Protein AF-A0A6L7TF53-F1 (afdb_monomer)

Secondary structure (DSSP, 8-state):
----SHHHHHHHHHHGGGG------------------------------THHHHHHHHTTTTTSSS------------PPPTT----PPPSS-HHHHHH-GGGHHHHHHHHHHHHHHHHHH--SHHHHHHHHHHHH-TTBTTBBTTB--EEE-TTSBEEEESS-GGGTTPBBPHHHHHHHHHHTT--HHHHHHTT-S-HHHHHHHHHHHHHHHTT--EEEEE--S-BTTTB---TT-EEEEEEEEETTTTEEEEEEES----GGGBPP--------SS-GGG--SHHHHHHHHHHHHHHHHHHHHS-SSTTHHHHHHHHTTSTT--

Radius of gyration: 21.7 Å; Cα contacts (8 Å, |Δi|>4): 433; chains: 1; bounding box: 54×49×61 Å

pLDDT: mean 80.23, std 23.75, range [29.03, 98.69]

Foldseek 3Di:
DDDDPPPVLVVLVVVVVVAQDDDDPDDDDDDDDDDDDDDDDDDDDDDDDCPVVVVVLVLPPVLPPPPPPPDPPDVPPLDAPPPHDDDDFFPQFLVNCVVPVVCQQVLQVSVQVSVQVCLVPDDHSSSVNSVLVQQQREVHRQHYDLWHKWKAFLQQQTCHDNPDCLSHLFHFDLLLSVQQLVQLVQDPCLSVQCPDPDSVSNSVSVVSSQSSLQVFDKGWGAQQPQDPPPGHRDPQSTFIKTWDQRPVLRTIMIMTTSGNDDPSRTDDDDQCQDQQPAFLLNPPDDVSVVSNVVSLVVSLVVLVVSHPDPSSNSSSVNQNPDRRHD

Sequence (326 aa):
MTRNRQSDLSRYLHSGQTLLNEPSLSRFRLGTEPCNVSKRSSANSLIFTPKKLVAICFLFLGALCVSHSAVAQTENECPVPPGTEPVEDPEVTAQEVVADESKLGDFTRLTRDRFKNYSLTVTSVTQIAYFGCVLREDEGPWRTESVYPILMTPFGRVVFHTKDMTLSGRLLNPAILGTIYTALGVSRQDIADLRSSDPDTVAKARRSILITLAREQDAAFDATTPIPGVRPGIPGAKGHVAVYVGRAFQIPLIVLGGFDLNASHVAEEVVDYGNPSVTASDVVDRDTLKQFVIEAGNYFIEAQRDTRDGILGSVAKVAMRDVNGP

Solvent-accessible surface area (backbone atoms only — not comparable to full-atom values): 19185 Å² total; per-residue (Å²): 140,87,80,77,74,69,71,60,55,61,57,53,62,63,63,54,64,79,75,69,80,78,83,81,93,75,81,95,73,93,80,92,83,85,90,83,89,81,91,83,82,89,80,92,76,83,82,78,71,70,76,68,58,56,59,60,60,59,44,64,62,71,73,69,80,82,77,80,78,90,62,79,86,62,89,73,73,64,70,76,53,91,96,53,80,77,84,77,73,56,97,51,31,18,57,54,24,73,76,35,65,86,44,37,58,56,35,26,46,52,49,37,51,47,54,50,53,46,60,74,67,65,85,49,51,65,54,54,50,38,54,58,38,53,42,41,34,78,78,28,54,45,14,25,97,50,26,33,54,32,37,22,42,80,84,36,32,25,68,42,37,44,90,48,64,87,54,27,29,40,39,44,23,67,70,50,47,50,37,48,37,48,46,57,68,41,54,72,62,40,60,53,28,62,71,46,90,48,67,68,52,24,52,51,19,53,51,52,45,50,60,50,43,59,68,45,47,64,35,65,34,67,30,42,65,58,43,91,99,77,45,76,41,39,83,67,45,32,36,24,38,23,32,40,65,37,77,87,75,73,42,43,34,35,29,36,18,50,40,61,80,49,82,89,50,36,48,90,76,90,76,87,70,80,82,59,94,39,28,57,72,62,50,81,50,74,65,43,42,54,50,23,55,51,47,31,50,48,52,44,52,49,41,47,68,79,37,94,54,86,59,34,63,23,50,39,51,46,34,58,66,37,58,80,19,52

Mean predicted aligned error: 10.7 Å

Nearest PDB structures (foldseek):
  4kqo-assembly2_B  TM=3.333E-01  e=1.557E+00  Pseudomonas aeruginosa PAO1
  6kgh-assembly1_A  TM=2.163E-01  e=2.157E+00  Mycobacterium tuberculosis H37Rv
  8bh1-assembly1_B  TM=2.286E-01  e=2.680E+00  Pseudomonas aeruginosa PAO1

Structure (mmCIF, N/CA/C/O backbone):
data_AF-A0A6L7TF53-F1
#
_entry.id   AF-A0A6L7TF53-F1
#
loop_
_atom_site.group_PDB
_atom_site.id
_atom_site.type_symbol
_atom_site.label_atom_id
_atom_site.label_alt_id
_atom_site.label_comp_id
_atom_site.label_asym_id
_atom_site.label_entity_id
_atom_site.label_seq_id
_atom_site.pdbx_PDB_ins_code
_atom_site.Cartn_x
_atom_site.Cartn_y
_atom_site.Cartn_z
_atom_site.occupancy
_atom_site.B_iso_or_equiv
_atom_site.auth_seq_id
_atom_site.auth_comp_id
_atom_site.auth_asym_id
_atom_site.auth_atom_id
_atom_site.pdbx_PDB_model_num
ATOM 1 N N . MET A 1 1 ? -21.652 28.340 9.123 1.00 38.59 1 MET A N 1
ATOM 2 C CA . MET A 1 1 ? -20.228 28.631 8.839 1.00 38.59 1 MET A CA 1
ATOM 3 C C . MET A 1 1 ? -19.698 27.594 7.854 1.00 38.59 1 MET A C 1
ATOM 5 O O . MET A 1 1 ? -19.249 26.537 8.262 1.00 38.59 1 MET A O 1
ATOM 9 N N . THR A 1 2 ? -19.793 27.867 6.557 1.00 38.62 2 THR A N 1
ATOM 10 C CA . THR A 1 2 ? -19.320 26.998 5.464 1.00 38.62 2 THR A CA 1
ATOM 11 C C . THR A 1 2 ? -18.221 27.756 4.722 1.00 38.62 2 THR A C 1
ATOM 13 O O . THR A 1 2 ? -18.486 28.515 3.795 1.00 38.62 2 THR A O 1
ATOM 16 N N . ARG A 1 3 ? -16.972 27.642 5.195 1.00 38.03 3 ARG A N 1
ATOM 17 C CA . ARG A 1 3 ? -15.805 28.263 4.546 1.00 38.03 3 ARG A CA 1
ATOM 18 C C . ARG A 1 3 ? -15.212 27.317 3.497 1.00 38.03 3 ARG A C 1
ATOM 20 O O . ARG A 1 3 ? -14.765 26.227 3.829 1.00 38.03 3 ARG A O 1
ATOM 27 N N . ASN A 1 4 ? -15.213 27.787 2.249 1.00 41.00 4 ASN A N 1
ATOM 28 C CA . ASN A 1 4 ? -14.206 27.590 1.196 1.00 41.00 4 ASN A CA 1
ATOM 29 C C . ASN A 1 4 ? -13.390 26.275 1.212 1.00 41.00 4 ASN A C 1
ATOM 31 O O . ASN A 1 4 ? -12.215 26.278 1.561 1.00 41.00 4 ASN A O 1
ATOM 35 N N . ARG A 1 5 ? -13.963 25.172 0.703 1.00 45.91 5 ARG A N 1
ATOM 36 C CA . ARG A 1 5 ? -13.186 24.000 0.227 1.00 45.91 5 ARG A CA 1
ATOM 37 C C . ARG A 1 5 ? -12.631 24.170 -1.201 1.00 45.91 5 ARG A C 1
ATOM 39 O O . ARG A 1 5 ? -11.791 23.389 -1.630 1.00 45.91 5 ARG A O 1
ATOM 46 N N . GLN A 1 6 ? -13.074 25.184 -1.951 1.00 38.97 6 GLN A N 1
ATOM 47 C CA . GLN A 1 6 ? -12.706 25.358 -3.365 1.00 38.97 6 GLN A CA 1
ATOM 48 C C . GLN A 1 6 ? -11.292 25.925 -3.590 1.00 38.97 6 GLN A C 1
ATOM 50 O O . GLN A 1 6 ? -10.694 25.647 -4.626 1.00 38.97 6 GLN A O 1
ATOM 55 N N . SER A 1 7 ? -10.724 26.684 -2.643 1.00 44.12 7 SER A N 1
ATOM 56 C CA . SER A 1 7 ? -9.419 27.341 -2.842 1.00 44.12 7 SER A CA 1
ATOM 57 C C . SER A 1 7 ? -8.217 26.401 -2.734 1.00 44.12 7 SER A C 1
ATOM 59 O O . SER A 1 7 ? -7.165 26.702 -3.297 1.00 44.12 7 SER A O 1
ATOM 61 N N . ASP A 1 8 ? -8.352 25.266 -2.044 1.00 49.44 8 ASP A N 1
ATOM 62 C CA . ASP A 1 8 ? -7.258 24.296 -1.930 1.00 49.44 8 ASP A CA 1
ATOM 63 C C . ASP A 1 8 ? -7.156 23.406 -3.175 1.00 49.44 8 ASP A C 1
ATOM 65 O O . ASP A 1 8 ? -6.044 23.134 -3.625 1.00 49.44 8 ASP A O 1
ATOM 69 N N . LEU A 1 9 ? -8.279 23.077 -3.832 1.00 41.66 9 LEU A N 1
ATOM 70 C CA . LEU A 1 9 ? -8.289 22.288 -5.074 1.00 41.66 9 LEU A CA 1
ATOM 71 C C . LEU 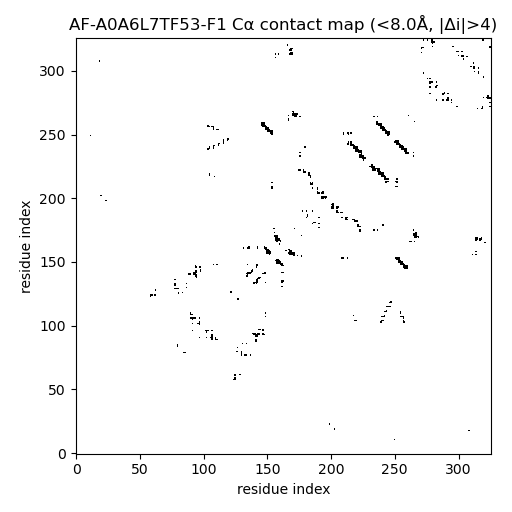A 1 9 ? -7.476 22.932 -6.214 1.00 41.66 9 LEU A C 1
ATOM 73 O O . LEU A 1 9 ? -6.773 22.231 -6.940 1.00 41.66 9 LEU A O 1
ATOM 77 N N . SER A 1 10 ? -7.510 24.261 -6.355 1.00 39.19 10 SER A N 1
ATOM 78 C CA . SER A 1 10 ? -6.757 24.956 -7.412 1.00 39.19 10 SER A CA 1
ATOM 79 C C . SER A 1 10 ? -5.238 24.878 -7.225 1.00 39.19 10 SER A C 1
ATOM 81 O O . SER A 1 10 ? -4.508 24.844 -8.217 1.00 39.19 10 SER A O 1
ATOM 83 N N . ARG A 1 11 ? -4.747 24.783 -5.978 1.00 47.38 11 ARG A N 1
ATOM 84 C CA . ARG A 1 11 ? -3.315 24.582 -5.695 1.00 47.38 11 ARG A CA 1
ATOM 85 C C . ARG A 1 11 ? -2.851 23.170 -6.071 1.00 47.38 11 ARG A C 1
ATOM 87 O O . ARG A 1 11 ? -1.755 23.026 -6.611 1.00 47.38 11 ARG A O 1
ATOM 94 N N . TYR A 1 12 ? -3.704 22.156 -5.899 1.00 44.28 12 TYR A N 1
ATOM 95 C CA . TYR A 1 12 ? -3.422 20.784 -6.347 1.00 44.28 12 TYR A CA 1
ATOM 96 C C . TYR A 1 12 ? -3.304 20.673 -7.875 1.00 44.28 12 TYR A C 1
ATOM 98 O O . TYR A 1 12 ? -2.423 19.980 -8.384 1.00 44.28 12 TYR A O 1
ATOM 106 N N . LEU A 1 13 ? -4.136 21.403 -8.627 1.00 42.72 13 LEU A N 1
ATOM 107 C CA . LEU A 1 13 ? -4.144 21.327 -10.094 1.00 42.72 13 LEU A CA 1
ATOM 108 C C . LEU A 1 13 ? -2.878 21.900 -10.755 1.00 42.72 13 LEU A C 1
ATOM 110 O O . LEU A 1 13 ? -2.531 21.450 -11.845 1.00 42.72 13 LEU A O 1
ATOM 114 N N . HIS A 1 14 ? -2.187 22.850 -10.113 1.00 38.28 14 HIS A N 1
ATOM 115 C CA . HIS A 1 14 ? -0.931 23.422 -10.628 1.00 38.28 14 HIS A CA 1
ATOM 116 C C . HIS A 1 14 ? 0.304 22.576 -10.273 1.00 38.28 14 HIS A C 1
ATOM 118 O O . HIS A 1 14 ? 1.242 22.516 -11.061 1.00 38.28 14 HIS A O 1
ATOM 124 N N . SER A 1 15 ? 0.298 21.865 -9.137 1.00 40.06 15 SER A N 1
ATOM 125 C CA . SER A 1 15 ? 1.380 20.931 -8.773 1.00 40.06 15 SER A CA 1
ATOM 126 C C . SER A 1 15 ? 1.372 19.655 -9.625 1.00 40.06 15 SER A C 1
ATOM 128 O O . SER A 1 15 ? 2.426 19.079 -9.878 1.00 40.06 15 SER A O 1
ATOM 130 N N . GLY A 1 16 ? 0.196 19.211 -10.084 1.00 36.22 16 GLY A N 1
ATOM 131 C CA . GLY A 1 16 ? 0.054 17.996 -10.893 1.00 36.22 16 GLY A CA 1
ATOM 132 C C . GLY A 1 16 ? 0.540 18.118 -12.343 1.00 36.22 16 GLY A C 1
ATOM 133 O O . GLY A 1 16 ? 0.763 17.099 -12.984 1.00 36.22 16 GLY A O 1
ATOM 134 N N . GLN A 1 17 ? 0.735 19.329 -12.879 1.00 36.81 17 GLN A N 1
ATOM 135 C CA . GLN A 1 17 ? 1.198 19.510 -14.265 1.00 36.81 17 GLN A CA 1
ATOM 136 C C . GLN A 1 17 ? 2.674 19.133 -14.473 1.00 36.81 17 GLN A C 1
ATOM 138 O O . GLN A 1 17 ? 3.053 18.764 -15.579 1.00 36.81 17 GLN A O 1
ATOM 143 N N . THR A 1 18 ? 3.505 19.162 -13.427 1.00 37.84 18 THR A N 1
ATOM 144 C CA . THR A 1 18 ? 4.946 18.855 -13.531 1.00 37.84 18 THR A CA 1
ATOM 145 C C . THR A 1 18 ? 5.252 17.347 -13.476 1.00 37.84 18 THR A C 1
ATOM 147 O O . THR A 1 18 ? 6.364 16.934 -13.813 1.00 37.84 18 THR A O 1
ATOM 150 N N . LEU A 1 19 ? 4.267 16.527 -13.083 1.00 36.72 19 LEU A N 1
ATOM 151 C CA . LEU A 1 19 ? 4.370 15.065 -12.953 1.00 36.72 19 LEU A CA 1
ATOM 152 C C . LEU A 1 19 ? 3.931 14.294 -14.214 1.00 36.72 19 LEU A C 1
ATOM 154 O O . LEU A 1 19 ? 4.039 13.079 -14.237 1.00 36.72 19 LEU A O 1
ATOM 158 N N . LEU A 1 20 ? 3.442 14.968 -15.262 1.00 39.75 20 LEU A N 1
ATOM 159 C CA . LEU A 1 20 ? 2.736 14.316 -16.382 1.00 39.75 20 LEU A CA 1
ATOM 160 C C . LEU A 1 20 ? 3.495 14.290 -17.720 1.00 39.75 20 LEU A C 1
ATOM 162 O O . LEU A 1 20 ? 2.891 14.020 -18.751 1.00 39.75 20 LEU A O 1
ATOM 166 N N . ASN A 1 21 ? 4.807 14.533 -17.718 1.00 31.73 21 ASN A N 1
ATOM 167 C CA . ASN A 1 21 ? 5.639 14.335 -18.907 1.00 31.73 21 ASN A CA 1
ATOM 168 C C . ASN A 1 21 ? 6.503 13.082 -18.718 1.00 31.73 21 ASN A C 1
ATOM 170 O O . ASN A 1 21 ? 7.627 13.186 -18.226 1.00 31.73 21 ASN A O 1
ATOM 174 N N . GLU A 1 22 ? 5.979 11.916 -19.099 1.00 34.44 22 GLU A N 1
ATOM 175 C CA . GLU A 1 22 ? 6.793 10.713 -19.305 1.00 34.44 22 GLU A CA 1
ATOM 176 C C . GLU A 1 22 ? 7.257 10.621 -20.769 1.00 34.44 22 GLU A C 1
ATOM 178 O O . GLU A 1 22 ? 6.495 10.960 -21.680 1.00 34.44 22 GLU A O 1
ATOM 183 N N . PRO A 1 23 ? 8.492 10.159 -21.034 1.00 30.34 23 PRO A N 1
ATOM 184 C CA . PRO A 1 23 ? 8.897 9.753 -22.369 1.00 30.34 23 PRO A CA 1
ATOM 185 C C . PRO A 1 23 ? 8.277 8.391 -22.708 1.00 30.34 23 PRO A C 1
ATOM 187 O O . PRO A 1 23 ? 8.355 7.444 -21.930 1.00 30.34 23 PRO A O 1
ATOM 190 N N . SER A 1 24 ? 7.681 8.276 -23.897 1.00 30.59 24 SER A N 1
ATOM 191 C CA . SER A 1 24 ? 7.144 7.012 -24.401 1.00 30.59 24 SER A CA 1
ATOM 192 C C . SER A 1 24 ? 8.257 5.964 -24.527 1.00 30.59 24 SER A C 1
ATOM 194 O O . SER A 1 24 ? 9.136 6.098 -25.384 1.00 30.59 24 SER A O 1
ATOM 196 N N . LEU A 1 25 ? 8.194 4.882 -23.752 1.00 32.94 25 LEU A N 1
ATOM 197 C CA . LEU A 1 25 ? 8.959 3.669 -24.035 1.00 32.94 25 LEU A CA 1
ATOM 198 C C . LEU A 1 25 ? 8.300 2.938 -25.208 1.00 32.94 25 LEU A C 1
ATOM 200 O O . LEU A 1 25 ? 7.484 2.036 -25.044 1.00 32.94 25 LEU A O 1
ATOM 204 N N . SER A 1 26 ? 8.642 3.354 -26.426 1.00 29.94 26 SER A N 1
ATOM 205 C CA . SER A 1 26 ? 8.403 2.544 -27.614 1.00 29.94 26 SER A CA 1
ATOM 206 C C . SER A 1 26 ? 9.581 2.644 -28.588 1.00 29.94 26 SER A C 1
ATOM 208 O O . SER A 1 26 ? 9.956 3.732 -29.014 1.00 29.94 26 SER A O 1
ATOM 210 N N . ARG A 1 27 ? 10.088 1.460 -28.976 1.00 32.47 27 ARG A N 1
ATOM 211 C CA . ARG A 1 27 ? 11.039 1.127 -30.064 1.00 32.47 27 ARG A CA 1
ATOM 212 C C . ARG A 1 27 ? 12.527 0.992 -29.710 1.00 32.47 27 ARG A C 1
ATOM 214 O O . ARG A 1 27 ? 13.308 1.925 -29.844 1.00 32.47 27 ARG A O 1
ATOM 221 N N . PHE A 1 28 ? 12.939 -0.263 -29.524 1.00 30.92 28 PHE A N 1
ATOM 222 C CA . PHE A 1 28 ? 14.199 -0.761 -30.082 1.00 30.92 28 PHE A CA 1
ATOM 223 C C . PHE A 1 28 ? 14.028 -0.972 -31.600 1.00 30.92 28 PHE A C 1
ATOM 225 O O . PHE A 1 28 ? 13.289 -1.854 -32.038 1.00 30.92 28 PHE A O 1
ATOM 232 N N . ARG A 1 29 ? 14.713 -0.165 -32.415 1.00 29.50 29 ARG A N 1
ATOM 233 C CA . ARG A 1 29 ? 15.142 -0.522 -33.779 1.00 29.50 29 ARG A CA 1
ATOM 234 C C . ARG A 1 29 ? 16.495 0.135 -34.039 1.00 29.50 29 ARG A C 1
ATOM 236 O O . ARG A 1 29 ? 16.636 1.342 -33.883 1.00 29.50 29 ARG A O 1
ATOM 243 N N . LEU A 1 30 ? 17.465 -0.688 -34.428 1.00 37.78 30 LEU A N 1
ATOM 244 C CA . LEU A 1 30 ? 18.807 -0.296 -34.851 1.00 37.78 30 LEU A CA 1
ATOM 245 C C . LEU A 1 30 ? 18.730 0.569 -36.119 1.00 37.78 30 LEU A C 1
ATOM 247 O O . LEU A 1 30 ? 18.087 0.180 -37.093 1.00 37.78 30 LEU A O 1
ATOM 251 N N . GLY A 1 31 ? 19.400 1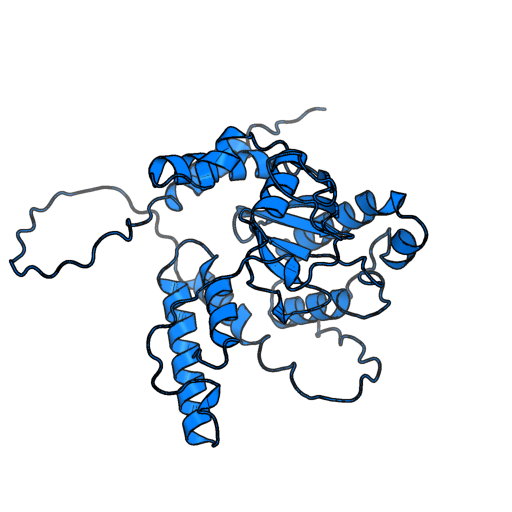.719 -36.104 1.00 29.03 31 GLY A N 1
ATOM 252 C CA . GLY A 1 31 ? 19.548 2.596 -37.261 1.00 29.03 31 GLY A CA 1
ATOM 253 C C . GLY A 1 31 ? 20.449 3.782 -36.934 1.00 29.03 31 GLY A C 1
ATOM 254 O O . GLY A 1 31 ? 20.065 4.675 -36.187 1.00 29.03 31 GLY A O 1
ATOM 255 N N . THR A 1 32 ? 21.666 3.747 -37.462 1.00 47.09 32 THR A N 1
ATOM 256 C CA . THR A 1 32 ? 22.699 4.784 -37.387 1.00 47.09 32 THR A CA 1
ATOM 257 C C . THR A 1 32 ? 22.359 5.967 -38.297 1.00 47.09 32 THR A C 1
ATOM 259 O O . THR A 1 32 ? 22.179 5.717 -39.483 1.00 47.09 32 THR A O 1
ATOM 262 N N . GLU A 1 33 ? 22.323 7.209 -37.783 1.00 38.12 33 GLU A N 1
ATOM 263 C CA . GLU A 1 33 ? 22.783 8.450 -38.462 1.00 38.12 33 GLU A CA 1
ATOM 264 C C . GLU A 1 33 ? 22.631 9.727 -37.578 1.00 38.12 33 GLU A C 1
ATOM 266 O O . GLU A 1 33 ? 21.899 9.693 -36.586 1.00 38.12 33 GLU A O 1
ATOM 271 N N . PRO A 1 34 ? 23.378 10.826 -37.859 1.00 44.00 34 PRO A N 1
ATOM 272 C CA . PRO A 1 34 ? 23.802 11.809 -36.855 1.00 44.00 34 PRO A CA 1
ATOM 273 C C . PRO A 1 34 ? 22.933 13.074 -36.698 1.00 44.00 34 PRO A C 1
ATOM 275 O O . PRO A 1 34 ? 22.194 13.505 -37.580 1.00 44.00 34 PRO A O 1
ATOM 278 N N . CYS A 1 35 ? 23.120 13.694 -35.528 1.00 30.17 35 CYS A N 1
ATOM 279 C CA . CYS A 1 35 ? 22.477 14.891 -34.988 1.00 30.17 35 CYS A CA 1
ATOM 280 C C . CYS A 1 35 ? 22.612 16.173 -35.829 1.00 30.17 35 CYS A C 1
ATOM 282 O O . CYS A 1 35 ? 23.704 16.545 -36.250 1.00 30.17 35 CYS A O 1
ATOM 284 N N . ASN A 1 36 ? 21.528 16.956 -35.869 1.00 33.28 36 ASN A N 1
ATOM 285 C CA . ASN A 1 36 ? 21.562 18.396 -36.128 1.00 33.28 36 ASN A CA 1
ATOM 286 C C . ASN A 1 36 ? 20.672 19.110 -35.094 1.00 33.28 36 ASN A C 1
ATOM 288 O O . ASN A 1 36 ? 19.461 18.896 -35.059 1.00 33.28 36 ASN A O 1
ATOM 292 N N . VAL A 1 37 ? 21.267 19.930 -34.218 1.00 35.97 37 VAL A N 1
ATOM 293 C CA . VAL A 1 37 ? 20.556 20.655 -33.148 1.00 35.97 37 VAL A CA 1
ATOM 294 C C . VAL A 1 37 ? 20.451 22.134 -33.509 1.00 35.97 37 VAL A C 1
ATOM 296 O O . VAL A 1 37 ? 21.446 22.855 -33.548 1.00 35.97 37 VAL A O 1
ATOM 299 N N . SER A 1 38 ? 19.217 22.592 -33.719 1.00 35.47 38 SER A N 1
ATOM 300 C CA . SER A 1 38 ? 18.849 24.007 -33.804 1.00 35.47 38 SER A CA 1
ATOM 301 C C . SER A 1 38 ? 18.429 24.520 -32.423 1.00 35.47 38 SER A C 1
ATOM 303 O O . SER A 1 38 ? 17.600 23.914 -31.745 1.00 35.47 38 SER A O 1
ATOM 305 N N . LYS A 1 39 ? 19.022 25.640 -31.993 1.00 40.72 39 LYS A N 1
ATOM 306 C CA . LYS A 1 39 ? 18.739 26.319 -30.720 1.00 40.72 39 LYS A CA 1
ATOM 307 C C . LYS A 1 39 ? 17.395 27.054 -30.781 1.00 40.72 39 LYS A C 1
ATOM 309 O O . LYS A 1 39 ? 17.212 27.933 -31.621 1.00 40.72 39 LYS A O 1
ATOM 314 N N . ARG A 1 40 ? 16.518 26.818 -29.799 1.00 33.28 40 ARG A N 1
ATOM 315 C CA . ARG A 1 40 ? 15.495 27.790 -29.378 1.00 33.28 40 ARG A CA 1
ATOM 316 C C . ARG A 1 40 ? 15.506 27.993 -27.868 1.00 33.28 40 ARG A C 1
ATOM 318 O O . ARG A 1 40 ? 15.781 27.084 -27.095 1.00 33.28 40 ARG A O 1
ATOM 325 N N . SER A 1 41 ? 15.263 29.250 -27.522 1.00 34.12 41 SER A N 1
ATOM 326 C CA . SER A 1 41 ? 15.406 29.890 -26.221 1.00 34.12 41 SER A CA 1
ATOM 327 C C . SER A 1 41 ? 14.092 29.903 -25.430 1.00 34.12 41 SER A C 1
ATOM 329 O O . SER A 1 41 ? 13.014 29.920 -26.019 1.00 34.12 41 SER A O 1
ATOM 331 N N . SER A 1 42 ? 14.264 29.998 -24.107 1.00 39.44 42 SER A N 1
ATOM 332 C CA . SER A 1 42 ? 13.369 30.486 -23.045 1.00 39.44 42 SER A CA 1
ATOM 333 C C . SER A 1 42 ? 12.120 29.684 -22.656 1.00 39.44 42 SER A C 1
ATOM 335 O O . SER A 1 42 ? 11.126 29.688 -23.374 1.00 39.44 42 SER A O 1
ATOM 337 N N . ALA A 1 43 ? 12.125 29.177 -21.415 1.00 32.38 43 ALA A N 1
ATOM 338 C CA . ALA A 1 43 ? 11.070 29.426 -20.425 1.00 32.38 43 ALA A CA 1
ATOM 339 C C . ALA A 1 43 ? 11.574 29.116 -18.997 1.00 32.38 43 ALA A C 1
ATOM 341 O O . ALA A 1 43 ? 12.389 28.220 -18.789 1.00 32.38 43 ALA A O 1
ATOM 342 N N . ASN A 1 44 ? 11.096 29.905 -18.034 1.00 34.28 44 ASN A N 1
ATOM 343 C CA . ASN A 1 44 ? 11.506 29.961 -16.630 1.00 34.28 44 ASN A CA 1
ATOM 344 C C . ASN A 1 44 ? 11.396 28.620 -15.883 1.00 34.28 44 ASN A C 1
ATOM 346 O O . ASN A 1 44 ? 10.309 28.067 -15.738 1.00 34.28 44 ASN A O 1
ATOM 350 N N . SER A 1 45 ? 12.510 28.156 -15.317 1.00 29.59 45 SER A N 1
ATOM 351 C CA . SER A 1 45 ? 12.571 27.021 -14.394 1.00 29.59 45 SER A CA 1
ATOM 352 C C . SER A 1 45 ? 12.468 27.491 -12.938 1.00 29.59 45 SER A C 1
ATOM 354 O O . SER A 1 45 ? 13.354 28.185 -12.439 1.00 29.59 45 SER A O 1
ATOM 356 N N . LEU A 1 46 ? 11.409 27.075 -12.239 1.00 32.84 46 LEU A N 1
ATOM 357 C CA . LEU A 1 46 ? 11.347 27.090 -10.775 1.00 32.84 46 LEU A CA 1
ATOM 358 C C . LEU A 1 46 ? 12.356 26.066 -10.235 1.00 32.84 46 LEU A C 1
ATOM 360 O O . LEU A 1 46 ? 12.209 24.862 -10.435 1.00 32.84 46 LEU A O 1
ATOM 364 N N . ILE A 1 47 ? 13.401 26.556 -9.572 1.00 31.92 47 ILE A N 1
ATOM 365 C CA . ILE A 1 47 ? 14.465 25.739 -8.986 1.00 31.92 47 ILE A CA 1
ATOM 366 C C . ILE A 1 47 ? 13.931 25.095 -7.698 1.00 31.92 47 ILE A C 1
ATOM 368 O O . ILE A 1 47 ? 13.880 25.734 -6.648 1.00 31.92 47 ILE A O 1
ATOM 372 N N . PHE A 1 48 ? 13.552 23.818 -7.762 1.00 35.59 48 PHE A N 1
ATOM 373 C CA . PHE A 1 48 ? 13.455 22.974 -6.570 1.00 35.59 48 PHE A CA 1
ATOM 374 C C . PHE A 1 48 ? 14.867 22.546 -6.166 1.00 35.59 48 PHE A C 1
ATOM 376 O O . PHE A 1 48 ? 15.614 21.988 -6.968 1.00 35.59 48 PHE A O 1
ATOM 383 N N . THR A 1 49 ? 15.268 22.836 -4.927 1.00 33.03 49 THR A N 1
ATOM 384 C CA . THR A 1 49 ? 16.619 22.513 -4.460 1.00 33.03 49 THR A CA 1
ATOM 385 C C . THR A 1 49 ? 16.730 21.019 -4.099 1.00 33.03 49 THR A C 1
ATOM 387 O O . THR A 1 49 ? 15.977 20.531 -3.254 1.00 33.03 49 THR A O 1
ATOM 390 N N . PRO A 1 50 ? 17.693 20.273 -4.675 1.00 40.38 50 PRO A N 1
ATOM 391 C CA . PRO A 1 50 ? 17.796 18.809 -4.563 1.00 40.38 50 PRO A CA 1
ATOM 392 C C . PRO A 1 50 ? 18.138 18.280 -3.156 1.00 40.38 50 PRO A C 1
ATOM 394 O O . PRO A 1 50 ? 18.111 17.076 -2.920 1.00 40.38 50 PRO A O 1
ATOM 397 N N . LYS A 1 51 ? 18.423 19.153 -2.182 1.00 34.62 51 LYS A N 1
ATOM 398 C CA . LYS A 1 51 ? 18.883 18.748 -0.842 1.00 34.62 51 LYS A CA 1
ATOM 399 C C . LYS A 1 51 ? 17.803 18.097 0.033 1.00 34.62 51 LYS A C 1
ATOM 401 O O . LYS A 1 51 ? 18.154 17.365 0.949 1.00 34.62 51 LYS A O 1
ATOM 406 N N . LYS A 1 52 ? 16.510 18.329 -0.234 1.00 39.12 52 LYS A N 1
ATOM 407 C CA . LYS A 1 52 ? 15.414 17.731 0.559 1.00 39.12 52 LYS A CA 1
ATOM 408 C C . LYS A 1 52 ? 14.926 16.377 0.030 1.00 39.12 52 LYS A C 1
ATOM 410 O O . LYS A 1 52 ? 14.396 15.601 0.814 1.00 39.12 52 LYS A O 1
ATOM 415 N N . LEU A 1 53 ? 15.152 16.066 -1.251 1.00 39.62 53 LEU A N 1
ATOM 416 C CA . LEU A 1 53 ? 14.797 14.757 -1.818 1.00 39.62 53 LEU A CA 1
ATOM 417 C C . LEU A 1 53 ? 15.790 13.662 -1.393 1.00 39.62 53 LEU A C 1
ATOM 419 O O . LEU A 1 53 ? 15.378 12.564 -1.043 1.00 39.62 53 LEU A O 1
ATOM 423 N N . VAL A 1 54 ? 17.089 13.985 -1.328 1.00 39.03 54 VAL A N 1
ATOM 424 C CA . VAL A 1 54 ? 18.151 13.021 -0.974 1.00 39.03 54 VAL A CA 1
ATOM 425 C C . VAL A 1 54 ? 18.003 12.479 0.455 1.00 39.03 54 VAL A C 1
ATOM 427 O O . VAL A 1 54 ? 18.293 11.310 0.696 1.00 39.03 54 VAL A O 1
ATOM 430 N N . ALA A 1 55 ? 17.486 13.277 1.395 1.00 37.47 55 ALA A N 1
ATOM 431 C CA . ALA A 1 55 ? 17.224 12.811 2.758 1.00 37.47 55 ALA A CA 1
ATOM 432 C C . ALA A 1 55 ? 16.125 11.728 2.801 1.00 37.47 55 ALA A C 1
ATOM 434 O O . ALA A 1 55 ? 16.262 10.757 3.537 1.00 37.47 55 ALA A O 1
ATOM 435 N N . ILE A 1 56 ? 15.088 11.848 1.959 1.00 44.62 56 ILE A N 1
ATOM 436 C CA . ILE A 1 56 ? 13.962 10.900 1.862 1.00 44.62 56 ILE A CA 1
ATOM 437 C C . ILE A 1 56 ? 14.385 9.590 1.165 1.00 44.62 56 ILE A C 1
ATOM 439 O O . ILE A 1 56 ? 13.870 8.523 1.490 1.00 44.62 56 ILE A O 1
ATOM 443 N N . CYS A 1 57 ? 15.377 9.635 0.271 1.00 38.50 57 CYS A N 1
ATOM 444 C CA . CYS A 1 57 ? 15.918 8.450 -0.407 1.00 38.50 57 CYS A CA 1
ATOM 445 C C . CYS A 1 57 ? 16.733 7.536 0.529 1.00 38.50 57 CYS A C 1
ATOM 447 O O . CYS A 1 57 ? 16.588 6.316 0.468 1.00 38.50 57 CYS A O 1
ATOM 449 N N . PHE A 1 58 ? 17.523 8.103 1.452 1.00 39.59 58 PHE A N 1
ATOM 450 C CA . PHE A 1 58 ? 18.237 7.319 2.475 1.00 39.59 58 PHE A CA 1
ATOM 451 C C . PHE A 1 58 ? 17.306 6.754 3.560 1.00 39.59 58 PHE A C 1
ATOM 453 O O . PHE A 1 58 ? 17.668 5.793 4.242 1.00 39.59 58 PHE A O 1
ATOM 460 N N . LEU A 1 59 ? 16.084 7.292 3.683 1.00 42.94 59 LEU A N 1
ATOM 461 C CA . LEU A 1 59 ? 15.110 6.862 4.684 1.00 42.94 59 LEU A CA 1
ATOM 462 C C . LEU A 1 59 ? 14.566 5.434 4.442 1.00 42.94 59 LEU A C 1
ATOM 464 O O . LEU A 1 59 ? 14.140 4.776 5.387 1.00 42.94 59 LEU A O 1
ATOM 468 N N . PHE A 1 60 ? 14.620 4.923 3.205 1.00 41.16 60 PHE A N 1
ATOM 469 C CA . PHE A 1 60 ? 14.136 3.575 2.867 1.00 41.16 60 PHE A CA 1
ATOM 470 C C . PHE A 1 60 ? 15.200 2.468 2.961 1.00 41.16 60 PHE A C 1
ATOM 472 O O . PHE A 1 60 ? 14.826 1.310 3.133 1.00 41.16 60 PHE A O 1
ATOM 479 N N . LEU A 1 61 ? 16.499 2.796 2.902 1.00 39.19 61 LEU A N 1
ATOM 480 C CA . LEU A 1 61 ? 17.579 1.796 2.967 1.00 39.19 61 LEU A CA 1
ATOM 481 C C . LEU A 1 61 ? 17.807 1.256 4.392 1.00 39.19 61 LEU A C 1
ATOM 483 O O . LEU A 1 61 ? 18.099 0.078 4.569 1.00 39.19 61 LEU A O 1
ATOM 487 N N . GLY A 1 62 ? 17.644 2.093 5.423 1.00 39.28 62 GLY A N 1
ATOM 488 C CA . GLY A 1 62 ? 17.945 1.715 6.813 1.00 39.28 62 GLY A CA 1
ATOM 489 C C . GLY A 1 62 ? 16.957 0.729 7.450 1.00 39.28 62 GLY A C 1
ATOM 490 O O . GLY A 1 62 ? 17.316 0.027 8.390 1.00 39.28 62 GLY A O 1
ATOM 491 N N . ALA A 1 63 ? 15.728 0.635 6.933 1.00 44.50 63 ALA A N 1
ATOM 492 C CA . ALA A 1 63 ? 14.702 -0.263 7.470 1.00 44.50 63 ALA A CA 1
ATOM 493 C C . ALA A 1 63 ? 14.807 -1.711 6.945 1.00 44.50 63 ALA A C 1
ATOM 495 O O . ALA A 1 63 ? 14.081 -2.579 7.419 1.00 44.50 63 ALA A O 1
ATOM 496 N N . LEU A 1 64 ? 15.688 -1.985 5.974 1.00 45.94 64 LEU A N 1
ATOM 497 C CA . LEU A 1 64 ? 15.765 -3.283 5.288 1.00 45.94 64 LEU A CA 1
ATOM 498 C C . LEU A 1 64 ? 16.706 -4.299 5.964 1.00 45.94 64 LEU A C 1
ATOM 500 O O . LEU A 1 64 ? 16.533 -5.498 5.765 1.00 45.94 64 LEU A O 1
ATOM 504 N N . CYS A 1 65 ? 17.651 -3.865 6.807 1.00 41.31 65 CYS A N 1
ATOM 505 C CA . CYS A 1 65 ? 18.700 -4.752 7.338 1.00 41.31 65 CYS A CA 1
ATOM 506 C C . CYS A 1 65 ? 18.459 -5.306 8.757 1.00 41.31 65 CYS A C 1
ATOM 508 O O . CYS A 1 65 ? 19.327 -6.001 9.275 1.00 41.31 65 CYS A O 1
ATOM 510 N N . VAL A 1 66 ? 17.317 -5.037 9.405 1.00 45.19 66 VAL A N 1
ATOM 511 C CA . VAL A 1 66 ? 17.095 -5.411 10.825 1.00 45.19 66 VAL A CA 1
ATOM 512 C C . VAL A 1 66 ? 16.063 -6.538 11.017 1.00 45.19 66 VAL A C 1
ATOM 514 O O . VAL A 1 66 ? 15.533 -6.696 12.109 1.00 45.19 66 VAL A O 1
ATOM 517 N N . SER A 1 67 ? 15.714 -7.322 9.988 1.00 46.62 67 SER A N 1
ATOM 518 C CA . SER A 1 67 ? 14.506 -8.180 10.066 1.00 46.62 67 SER A CA 1
ATOM 519 C C . SER A 1 67 ? 14.653 -9.665 9.717 1.00 46.62 67 SER A C 1
ATOM 521 O O . SER A 1 67 ? 13.628 -10.318 9.574 1.00 46.62 67 SER A O 1
ATOM 523 N N . HIS A 1 68 ? 15.860 -10.235 9.611 1.00 41.31 68 HIS A N 1
ATOM 524 C CA . HIS A 1 68 ? 16.011 -11.652 9.210 1.00 41.31 68 HIS A CA 1
ATOM 525 C C . HIS A 1 68 ? 16.687 -12.583 10.221 1.00 41.31 68 HIS A C 1
ATOM 527 O O . HIS A 1 68 ? 17.013 -13.720 9.884 1.00 41.31 68 HIS A O 1
ATOM 533 N N . SER A 1 69 ? 16.834 -12.183 11.481 1.00 40.12 69 SER A N 1
ATOM 534 C CA . SER A 1 69 ? 17.129 -13.183 12.505 1.00 40.12 69 SER A CA 1
ATOM 535 C C . SER A 1 69 ? 15.844 -13.955 12.798 1.00 40.12 69 SER A C 1
ATOM 537 O O . SER A 1 69 ? 14.902 -13.393 13.351 1.00 40.12 69 SER A O 1
ATOM 539 N N . ALA A 1 70 ? 15.818 -15.241 12.441 1.00 42.72 70 ALA A N 1
ATOM 540 C CA . ALA A 1 70 ? 14.890 -16.231 12.982 1.00 42.72 70 ALA A CA 1
ATOM 541 C C . ALA A 1 70 ? 15.163 -16.401 14.490 1.00 42.72 70 ALA A C 1
ATOM 543 O O . ALA A 1 70 ? 15.702 -17.404 14.947 1.00 42.72 70 ALA A O 1
ATOM 544 N N . VAL A 1 71 ? 14.879 -15.354 15.260 1.00 41.56 71 VAL A N 1
ATOM 545 C CA . VAL A 1 71 ? 14.793 -15.408 16.712 1.00 41.56 71 VAL A CA 1
ATOM 546 C C . VAL A 1 71 ? 13.397 -15.922 17.004 1.00 41.56 71 VAL A C 1
ATOM 548 O O . VAL A 1 71 ? 12.427 -15.444 16.415 1.00 41.56 71 VAL A O 1
ATOM 551 N N . ALA A 1 72 ? 13.306 -16.925 17.873 1.00 43.66 72 ALA A N 1
ATOM 552 C CA . ALA A 1 72 ? 12.050 -17.334 18.477 1.00 43.66 72 ALA A CA 1
ATOM 553 C C . ALA A 1 72 ? 11.231 -16.082 18.833 1.00 43.66 72 ALA A C 1
ATOM 555 O O . ALA A 1 72 ? 11.783 -15.141 19.402 1.00 43.66 72 ALA A O 1
ATOM 556 N N . GLN A 1 73 ? 9.956 -16.057 18.443 1.00 44.59 73 GLN A N 1
ATOM 557 C CA . GLN A 1 73 ? 9.008 -14.989 18.755 1.00 44.59 73 GLN A CA 1
ATOM 558 C C . GLN A 1 73 ? 8.749 -14.963 20.270 1.00 44.59 73 GLN A C 1
ATOM 560 O O . GLN A 1 73 ? 7.691 -15.350 20.746 1.00 44.59 73 GLN A O 1
ATOM 565 N N . THR A 1 74 ? 9.737 -14.554 21.061 1.00 46.91 74 THR A N 1
ATOM 566 C CA . THR A 1 74 ? 9.448 -13.822 22.286 1.00 46.91 74 THR A CA 1
ATOM 567 C C . THR A 1 74 ? 8.701 -12.569 21.849 1.00 46.91 74 THR A C 1
ATOM 569 O O . THR A 1 74 ? 9.099 -11.973 20.845 1.00 46.91 74 THR A O 1
ATOM 572 N N . GLU A 1 75 ? 7.608 -12.223 22.533 1.00 57.53 75 GLU A N 1
ATOM 573 C CA . GLU A 1 75 ? 6.897 -10.944 22.409 1.00 57.53 75 GLU A CA 1
ATOM 574 C C . GLU A 1 75 ? 7.922 -9.806 22.466 1.00 57.53 75 GLU A C 1
ATOM 576 O O . GLU A 1 75 ? 8.309 -9.328 23.529 1.00 57.53 75 GLU A O 1
ATOM 581 N N . ASN A 1 76 ? 8.475 -9.441 21.315 1.00 64.25 76 ASN A N 1
ATOM 582 C CA . ASN A 1 76 ? 9.464 -8.391 21.232 1.00 64.25 76 ASN A CA 1
ATOM 583 C C . ASN A 1 76 ? 8.652 -7.113 21.154 1.00 64.25 76 ASN A C 1
ATOM 585 O O . ASN A 1 76 ? 8.288 -6.677 20.062 1.00 64.25 76 ASN A O 1
ATOM 589 N N . GLU A 1 77 ? 8.346 -6.572 22.333 1.00 86.44 77 GLU A N 1
ATOM 590 C CA . GLU A 1 77 ? 7.833 -5.220 22.508 1.00 86.44 77 GLU A CA 1
ATOM 591 C C . GLU A 1 77 ? 8.525 -4.288 21.505 1.00 86.44 77 GLU A C 1
ATOM 593 O O . GLU A 1 77 ? 9.755 -4.276 21.396 1.00 86.44 77 GLU A O 1
ATOM 598 N N . CYS A 1 78 ? 7.749 -3.517 20.745 1.00 93.06 78 CYS A N 1
ATOM 599 C CA . CYS A 1 78 ? 8.296 -2.567 19.786 1.00 93.06 78 CYS A CA 1
ATOM 600 C C . CYS A 1 78 ? 9.022 -1.439 20.538 1.00 93.06 78 CYS A C 1
ATOM 602 O O . CYS A 1 78 ? 8.357 -0.584 21.131 1.00 93.06 78 CYS A O 1
ATOM 604 N N . PRO A 1 79 ? 10.369 -1.382 20.528 1.00 93.62 79 PRO A N 1
ATOM 605 C CA . PRO A 1 79 ? 11.092 -0.468 21.399 1.00 93.62 79 PRO A CA 1
ATOM 606 C C . PRO A 1 79 ? 10.852 0.976 20.957 1.00 93.62 79 PRO A C 1
ATOM 608 O O . PRO A 1 79 ? 11.104 1.334 19.803 1.00 93.62 79 PRO A O 1
ATOM 611 N N . VAL A 1 80 ? 10.385 1.812 21.886 1.00 95.19 80 VAL A N 1
ATOM 612 C CA . VAL A 1 80 ? 10.105 3.228 21.623 1.00 95.19 80 VAL A CA 1
ATOM 613 C C . VAL A 1 80 ? 11.428 3.979 21.424 1.00 95.19 80 VAL A C 1
ATOM 615 O O . VAL A 1 80 ? 12.254 4.019 22.342 1.00 95.19 80 VAL A O 1
ATOM 618 N N . PRO A 1 81 ? 11.675 4.598 20.254 1.00 94.19 81 PRO A N 1
ATOM 619 C CA . PRO A 1 81 ? 12.910 5.338 20.026 1.00 94.19 81 PRO A CA 1
ATOM 620 C C . PRO A 1 81 ? 13.008 6.565 20.949 1.00 94.19 81 PRO A C 1
ATOM 622 O O . PRO A 1 81 ? 11.990 7.217 21.197 1.00 94.19 81 PRO A O 1
ATOM 625 N N . PRO A 1 82 ? 14.212 6.960 21.408 1.00 93.69 82 PRO A N 1
ATOM 626 C CA . PRO A 1 82 ? 14.379 8.151 22.239 1.00 93.69 82 PRO A CA 1
ATOM 627 C C . PRO A 1 82 ? 13.734 9.397 21.617 1.00 93.69 82 PRO A C 1
ATOM 629 O O . PRO A 1 82 ? 13.942 9.690 20.439 1.00 93.69 82 PRO A O 1
ATOM 632 N N . GLY A 1 83 ? 12.949 10.131 22.410 1.00 91.38 83 GLY A N 1
ATOM 633 C CA . GLY A 1 83 ? 12.246 11.338 21.960 1.00 91.38 83 GLY A CA 1
ATOM 634 C C . GLY A 1 83 ? 11.047 11.086 21.035 1.00 91.38 83 GLY A C 1
ATOM 635 O O . GLY A 1 83 ? 10.581 12.023 20.393 1.00 91.38 83 GLY A O 1
ATOM 636 N N . THR A 1 84 ? 10.565 9.844 20.936 1.00 92.75 84 THR A N 1
ATOM 637 C CA . THR A 1 84 ? 9.342 9.489 20.201 1.00 92.75 84 THR A CA 1
ATOM 638 C C . THR A 1 84 ? 8.222 9.201 21.191 1.00 92.75 84 THR A C 1
ATOM 640 O O . THR A 1 84 ? 8.423 8.469 22.156 1.00 92.75 84 THR A O 1
ATOM 643 N N . GLU A 1 85 ? 7.050 9.785 20.965 1.00 93.56 85 GLU A N 1
ATOM 644 C CA . GLU A 1 85 ? 5.853 9.449 21.736 1.00 93.56 85 GLU A CA 1
ATOM 645 C C . GLU A 1 85 ? 5.343 8.057 21.326 1.00 93.56 85 GLU A C 1
ATOM 647 O O . GLU A 1 85 ? 5.391 7.726 20.133 1.00 93.56 85 GLU A O 1
ATOM 652 N N . PRO A 1 86 ? 4.867 7.232 22.277 1.00 94.25 86 PRO A N 1
ATOM 653 C CA . PRO A 1 86 ? 4.261 5.952 21.949 1.00 94.25 86 PRO A CA 1
ATOM 654 C C . PRO A 1 86 ? 3.096 6.101 20.969 1.00 94.25 86 PRO A C 1
ATOM 656 O O . PRO A 1 86 ? 2.339 7.074 21.012 1.00 94.25 86 PRO A O 1
ATOM 659 N N . VAL A 1 87 ? 2.932 5.116 20.088 1.00 93.25 87 VAL A N 1
ATOM 660 C CA . VAL A 1 87 ? 1.768 5.066 19.201 1.00 93.25 87 VAL A CA 1
ATOM 661 C C . VAL A 1 87 ? 0.551 4.708 20.048 1.00 93.25 87 VAL A C 1
ATOM 663 O O . VAL A 1 87 ? 0.346 3.552 20.373 1.00 93.25 87 VAL A O 1
ATOM 666 N N . GLU A 1 88 ? -0.253 5.706 20.400 1.00 94.56 88 GLU A N 1
ATOM 667 C CA . GLU A 1 88 ? -1.607 5.513 20.940 1.00 94.56 88 GLU A CA 1
ATOM 668 C C . GLU A 1 88 ? -2.425 4.542 20.080 1.00 94.56 88 GLU A C 1
ATOM 670 O O . GLU A 1 88 ? -2.372 4.600 18.840 1.00 94.56 88 GLU A O 1
ATOM 675 N N . ASP A 1 89 ? -3.211 3.726 20.769 1.00 95.56 89 ASP A N 1
ATOM 676 C CA . ASP A 1 89 ? -4.162 2.785 20.197 1.00 95.56 89 ASP A CA 1
ATOM 677 C C . ASP A 1 89 ? -5.302 3.509 19.470 1.00 95.56 89 ASP A C 1
ATOM 679 O O . ASP A 1 89 ? -5.648 4.648 19.810 1.00 95.56 89 ASP A O 1
ATOM 683 N N . PRO A 1 90 ? -5.899 2.878 18.447 1.00 95.94 90 PRO A N 1
ATOM 684 C CA . PRO A 1 90 ? -7.083 3.425 17.814 1.00 95.94 90 PRO A CA 1
ATOM 685 C C . PRO A 1 90 ? -8.284 3.293 18.759 1.00 95.94 90 PRO A C 1
ATOM 687 O O . PRO A 1 90 ? -8.389 2.337 19.520 1.00 95.94 90 PRO A O 1
ATOM 690 N N . GLU A 1 91 ? -9.229 4.232 18.668 1.00 97.50 91 GLU A N 1
ATOM 691 C CA . GLU A 1 91 ? -10.484 4.186 19.440 1.00 97.50 91 GLU A CA 1
ATOM 692 C C . GLU A 1 91 ? -11.318 2.928 19.146 1.00 97.50 91 GLU A C 1
ATOM 694 O O . GLU A 1 91 ? -12.041 2.455 20.015 1.00 97.50 91 GLU A O 1
ATOM 699 N N . VAL A 1 92 ? -11.196 2.390 17.929 1.00 98.31 92 VAL A N 1
ATOM 700 C CA . VAL A 1 92 ? -11.723 1.082 17.534 1.00 98.31 92 VAL A CA 1
ATOM 701 C C . VAL A 1 92 ? -10.538 0.188 17.210 1.00 98.31 92 VAL A C 1
ATOM 703 O O . VAL A 1 92 ? -9.797 0.508 16.279 1.00 98.31 92 VAL A O 1
ATOM 706 N N . THR A 1 93 ? -10.370 -0.922 17.925 1.00 98.25 93 THR A N 1
ATOM 707 C CA . THR A 1 93 ? -9.261 -1.864 17.699 1.00 98.25 93 THR A CA 1
ATOM 708 C C . THR A 1 93 ? -9.592 -2.949 16.676 1.00 98.25 93 THR A C 1
ATOM 710 O O . THR A 1 93 ? -10.752 -3.193 16.338 1.00 98.25 93 THR A O 1
ATOM 713 N N . ALA A 1 94 ? -8.566 -3.641 16.177 1.00 98.06 94 ALA A N 1
ATOM 714 C CA . ALA A 1 94 ? -8.742 -4.791 15.294 1.00 98.06 94 ALA A CA 1
ATOM 715 C C . ALA A 1 94 ? -9.539 -5.927 15.969 1.00 98.06 94 ALA A C 1
ATOM 717 O O . ALA A 1 94 ? -10.419 -6.510 15.336 1.00 98.06 94 ALA A O 1
ATOM 718 N N . GLN A 1 95 ? -9.317 -6.174 17.264 1.00 98.12 95 GLN A N 1
ATOM 719 C CA . GLN A 1 95 ? -10.065 -7.152 18.064 1.00 98.12 95 GLN A CA 1
ATOM 720 C C . GLN A 1 95 ? -11.547 -6.790 18.141 1.00 98.12 95 GLN A C 1
ATOM 722 O O . GLN A 1 95 ? -12.414 -7.654 18.019 1.00 98.12 95 GLN A O 1
ATOM 727 N N . GLU A 1 96 ? -11.858 -5.507 18.328 1.00 98.25 96 GLU A N 1
ATOM 728 C CA . GLU A 1 96 ? -13.244 -5.054 18.358 1.00 98.25 96 GLU A CA 1
ATOM 729 C C . GLU A 1 96 ? -13.943 -5.230 17.012 1.00 98.25 96 GLU A C 1
ATOM 731 O O . GLU A 1 96 ? -15.134 -5.522 16.997 1.00 98.25 96 GLU A O 1
ATOM 736 N N . VAL A 1 97 ? -13.225 -5.090 15.895 1.00 98.31 97 VAL A N 1
ATOM 737 C CA . VAL A 1 97 ? -13.769 -5.375 14.558 1.00 98.31 97 VAL A CA 1
ATOM 738 C C . VAL A 1 97 ? -13.978 -6.875 14.346 1.00 98.31 97 VAL A C 1
ATOM 740 O O . VAL A 1 97 ? -14.964 -7.260 13.724 1.00 98.31 97 VAL A O 1
ATOM 743 N N . VAL A 1 98 ? -13.090 -7.732 14.863 1.00 97.81 98 VAL A N 1
ATOM 744 C CA . VAL A 1 98 ? -13.301 -9.193 14.848 1.00 97.81 98 VAL A CA 1
ATOM 745 C C . VAL A 1 98 ? -14.558 -9.562 15.644 1.00 97.81 98 VAL A C 1
ATOM 747 O O . VAL A 1 98 ? -15.346 -10.397 15.203 1.00 97.81 98 VAL A O 1
ATOM 750 N N . ALA A 1 99 ? -14.787 -8.906 16.786 1.00 97.94 99 ALA A N 1
ATOM 751 C CA . ALA A 1 99 ? -15.994 -9.096 17.589 1.00 97.94 99 ALA A CA 1
ATOM 752 C C . ALA A 1 99 ? -17.257 -8.474 16.957 1.00 97.94 99 ALA A C 1
ATOM 754 O O . ALA A 1 99 ? -18.363 -8.963 17.193 1.00 97.94 99 ALA A O 1
ATOM 755 N N . ASP A 1 100 ? -17.104 -7.403 16.175 1.00 98.12 100 ASP A N 1
ATOM 756 C CA . ASP A 1 100 ? -18.188 -6.649 15.545 1.00 98.12 100 ASP A CA 1
ATOM 757 C C . ASP A 1 100 ? -17.743 -6.036 14.199 1.00 98.12 100 ASP A C 1
ATOM 759 O O . ASP A 1 100 ? -17.216 -4.921 14.136 1.00 98.12 100 ASP A O 1
ATOM 763 N N . GLU A 1 101 ? -18.012 -6.746 13.092 1.00 97.31 101 GLU A N 1
ATOM 764 C CA . GLU A 1 101 ? -17.631 -6.326 11.728 1.00 97.31 101 GLU A CA 1
ATOM 765 C C . GLU A 1 101 ? -18.227 -4.954 11.348 1.00 97.31 101 GLU A C 1
ATOM 767 O O . GLU A 1 101 ? -17.674 -4.257 10.493 1.00 97.31 101 GLU A O 1
ATOM 772 N N . SER A 1 102 ? -19.310 -4.500 12.002 1.00 97.81 102 SER A N 1
ATOM 773 C CA . SER A 1 102 ? -19.900 -3.180 11.729 1.00 97.81 102 SER A CA 1
ATOM 774 C C . SER A 1 102 ? -18.951 -2.020 12.066 1.00 97.81 102 SER A C 1
ATOM 776 O O . SER A 1 102 ? -19.048 -0.949 11.460 1.00 97.81 102 SER A O 1
ATOM 778 N N . LYS A 1 103 ? -17.963 -2.256 12.941 1.00 98.44 103 LYS A N 1
ATOM 779 C CA . LYS A 1 103 ? -16.920 -1.293 13.315 1.00 98.44 103 LYS A CA 1
ATOM 780 C C . LYS A 1 103 ? -15.803 -1.147 12.275 1.00 98.44 103 LYS A C 1
ATOM 782 O O . LYS A 1 103 ? -14.978 -0.238 12.383 1.00 98.44 103 LYS A O 1
ATOM 787 N N . LEU A 1 104 ? -15.760 -1.993 11.239 1.00 98.50 104 LEU A N 1
ATOM 788 C CA . LEU A 1 104 ? -14.672 -1.997 10.251 1.00 98.50 104 LEU A CA 1
ATOM 789 C C . LEU A 1 104 ? -14.491 -0.640 9.544 1.00 98.50 104 LEU A C 1
ATOM 791 O O . LEU A 1 104 ? -13.365 -0.221 9.250 1.00 98.50 104 LEU A O 1
ATOM 795 N N . GLY A 1 105 ? -15.596 0.058 9.271 1.00 98.38 105 GLY A N 1
ATOM 796 C CA . GLY A 1 105 ? -15.559 1.386 8.662 1.00 98.38 105 GLY A CA 1
ATOM 797 C C . GLY A 1 105 ? -14.866 2.421 9.551 1.00 98.38 105 GLY A C 1
ATOM 798 O O . GLY A 1 105 ? -14.022 3.179 9.066 1.00 98.38 105 GLY A O 1
ATOM 799 N N . ASP A 1 106 ? -15.172 2.413 10.851 1.00 98.44 106 ASP A N 1
ATOM 800 C CA . ASP A 1 106 ? -14.553 3.302 11.839 1.00 98.44 106 ASP A CA 1
ATOM 801 C C . ASP A 1 106 ? -13.070 2.987 12.022 1.00 98.44 106 ASP A C 1
ATOM 803 O O . ASP A 1 106 ? -12.244 3.890 11.886 1.00 98.44 106 ASP A O 1
ATOM 807 N N . PHE A 1 107 ? -12.713 1.709 12.190 1.00 98.50 107 PHE A N 1
ATOM 808 C CA . PHE A 1 107 ? -11.318 1.258 12.241 1.00 98.50 107 PHE A CA 1
ATOM 809 C C . PHE A 1 107 ? -10.507 1.768 11.041 1.00 98.50 107 PHE A C 1
ATOM 811 O O . PHE A 1 107 ? -9.420 2.335 11.185 1.00 98.50 107 PHE A O 1
ATOM 818 N N . THR A 1 108 ? -11.056 1.630 9.830 1.00 98.38 108 THR A N 1
ATOM 819 C CA . THR A 1 108 ? -10.372 2.041 8.596 1.00 98.38 108 THR A CA 1
ATOM 820 C C . THR A 1 108 ? -10.202 3.563 8.515 1.00 98.38 108 THR A C 1
ATOM 822 O O . THR A 1 108 ? -9.139 4.040 8.106 1.00 98.38 108 THR A O 1
ATOM 825 N N . ARG A 1 109 ? -11.210 4.348 8.928 1.00 98.25 109 ARG A N 1
ATOM 826 C CA . ARG A 1 109 ? -11.125 5.821 8.974 1.00 98.25 109 ARG A CA 1
ATOM 827 C C . ARG A 1 109 ? -10.134 6.312 10.029 1.00 98.25 109 ARG A C 1
ATOM 829 O O . ARG A 1 109 ? -9.317 7.176 9.716 1.00 98.25 109 ARG A O 1
ATOM 836 N N . LEU A 1 110 ? -10.154 5.733 11.228 1.00 97.25 110 LEU A N 1
ATOM 837 C CA . LEU A 1 110 ? -9.198 6.043 12.295 1.00 97.25 110 LEU A CA 1
ATOM 838 C C . LEU A 1 110 ? -7.769 5.725 11.853 1.00 97.25 110 LEU A C 1
ATOM 840 O O . LEU A 1 110 ? -6.866 6.545 12.017 1.00 97.25 110 LEU A O 1
ATOM 844 N N . THR A 1 111 ? -7.573 4.584 11.191 1.00 96.62 111 THR A N 1
ATOM 845 C CA . THR A 1 111 ? -6.271 4.210 10.630 1.00 96.62 111 THR A CA 1
ATOM 846 C C . THR A 1 111 ? -5.818 5.191 9.548 1.00 96.62 111 THR A C 1
ATOM 848 O O . THR A 1 111 ? -4.672 5.645 9.567 1.00 96.62 111 THR A O 1
ATOM 851 N N . ARG A 1 112 ? -6.707 5.590 8.627 1.00 96.81 112 ARG A N 1
ATOM 852 C CA . ARG A 1 112 ? -6.430 6.654 7.646 1.00 96.81 112 ARG A CA 1
ATOM 853 C C . ARG A 1 112 ? -5.969 7.935 8.339 1.00 96.81 112 ARG A C 1
ATOM 855 O O . ARG A 1 112 ? -4.950 8.503 7.945 1.00 96.81 112 ARG A O 1
ATOM 862 N N . ASP A 1 113 ? -6.699 8.391 9.349 1.00 96.06 113 ASP A N 1
ATOM 863 C CA . ASP A 1 113 ? -6.392 9.639 10.048 1.00 96.06 113 ASP A CA 1
ATOM 864 C C . ASP A 1 113 ? -5.073 9.536 10.821 1.00 96.06 113 ASP A C 1
ATOM 866 O O . ASP A 1 113 ? -4.277 10.481 10.814 1.00 96.06 113 ASP A O 1
ATOM 870 N N . ARG A 1 114 ? -4.764 8.356 11.370 1.00 94.69 114 ARG A N 1
ATOM 871 C CA . ARG A 1 114 ? -3.466 8.064 11.980 1.00 94.69 114 ARG A CA 1
ATOM 872 C C . ARG A 1 114 ? -2.333 8.141 10.969 1.00 94.69 114 ARG A C 1
ATOM 874 O O . ARG A 1 114 ? -1.386 8.883 11.208 1.00 94.69 114 ARG A O 1
ATOM 881 N N . PHE A 1 115 ? -2.433 7.464 9.823 1.00 93.56 115 PHE A N 1
ATOM 882 C CA . PHE A 1 115 ? -1.429 7.558 8.754 1.00 93.56 115 PHE A CA 1
ATOM 883 C C . PHE A 1 115 ? -1.253 8.995 8.255 1.00 93.56 115 PHE A C 1
ATOM 885 O O . PHE A 1 115 ? -0.125 9.452 8.044 1.00 93.56 115 PHE A O 1
ATOM 892 N N . LYS A 1 116 ? -2.360 9.728 8.092 1.00 93.75 116 LYS A N 1
ATOM 893 C CA . LYS A 1 116 ? -2.353 11.136 7.689 1.00 93.75 116 LYS A CA 1
ATOM 894 C C . LYS A 1 116 ? -1.573 11.977 8.691 1.00 93.75 116 LYS A C 1
ATOM 896 O O . LYS A 1 116 ? -0.628 12.646 8.279 1.00 93.75 116 LYS A O 1
ATOM 901 N N . ASN A 1 117 ? -1.909 11.905 9.977 1.00 92.06 117 ASN A N 1
ATOM 902 C CA . ASN A 1 117 ? -1.241 12.661 11.038 1.00 92.06 117 ASN A CA 1
ATOM 903 C C . ASN A 1 117 ? 0.222 12.247 11.200 1.00 92.06 117 ASN A C 1
ATOM 905 O O . ASN A 1 117 ? 1.099 13.104 11.259 1.00 92.06 117 ASN A O 1
ATOM 909 N N . TYR A 1 118 ? 0.499 10.948 11.172 1.00 89.50 118 TYR A N 1
ATOM 910 C CA . TYR A 1 118 ? 1.847 10.408 11.274 1.00 89.50 118 TYR A CA 1
ATOM 911 C C . TYR A 1 118 ? 2.753 10.902 10.135 1.00 89.50 118 TYR A C 1
ATOM 913 O O . TYR A 1 118 ? 3.891 11.304 10.363 1.00 89.50 118 TYR A O 1
ATOM 921 N N . SER A 1 119 ? 2.224 10.996 8.908 1.00 86.25 119 SER A N 1
ATOM 922 C CA . SER A 1 119 ? 2.957 11.563 7.765 1.00 86.25 119 SER A CA 1
ATOM 923 C C . SER A 1 119 ? 3.318 13.052 7.918 1.00 86.25 119 SER A C 1
ATOM 925 O O . SER A 1 119 ? 4.127 13.562 7.143 1.00 86.25 119 SER A O 1
ATOM 927 N N . LEU A 1 120 ? 2.719 13.757 8.888 1.00 86.19 120 LEU A N 1
ATOM 928 C CA . LEU A 1 120 ? 3.029 15.152 9.221 1.00 86.19 120 LEU A CA 1
ATOM 929 C C . LEU A 1 120 ? 4.112 15.284 10.285 1.00 86.19 120 LEU A C 1
ATOM 931 O O . LEU A 1 120 ? 4.809 16.297 10.306 1.00 86.19 120 LEU A O 1
ATOM 935 N N . THR A 1 121 ? 4.193 14.315 11.193 1.00 86.81 121 THR A N 1
ATOM 936 C CA . THR A 1 121 ? 5.005 14.403 12.410 1.00 86.81 121 THR A CA 1
ATOM 937 C C . THR A 1 121 ? 6.270 13.568 12.334 1.00 86.81 121 THR A C 1
ATOM 939 O O . THR A 1 121 ? 7.228 13.859 13.046 1.00 86.81 121 THR A O 1
ATOM 942 N N . VAL A 1 122 ? 6.308 12.557 11.464 1.00 85.75 122 VAL A N 1
ATOM 943 C CA . VAL A 1 122 ? 7.471 11.688 11.341 1.00 85.75 122 VAL A CA 1
ATOM 944 C C . VAL A 1 122 ? 8.670 12.436 10.762 1.00 85.75 122 VAL A C 1
ATOM 946 O O . VAL A 1 122 ? 8.597 13.068 9.707 1.00 85.75 122 VAL A O 1
ATOM 949 N N . THR A 1 123 ? 9.798 12.360 11.465 1.00 86.94 123 THR A N 1
ATOM 950 C CA . THR A 1 123 ? 11.028 13.087 11.104 1.00 86.94 123 THR A CA 1
ATOM 951 C C . THR A 1 123 ? 12.232 12.180 10.879 1.00 86.94 123 THR A C 1
ATOM 953 O O . THR A 1 123 ? 13.255 12.645 10.376 1.00 86.94 123 THR A O 1
ATOM 956 N N . SER A 1 124 ? 12.136 10.889 11.217 1.00 89.12 124 SER A N 1
ATOM 957 C CA . SER A 1 124 ? 13.260 9.952 11.137 1.00 89.12 124 SER A CA 1
ATOM 958 C C . SER A 1 124 ? 12.852 8.540 10.708 1.00 89.12 124 SER A C 1
ATOM 960 O O . SER A 1 124 ? 11.699 8.134 10.843 1.00 89.12 124 SER A O 1
ATOM 962 N N . VAL A 1 125 ? 13.832 7.770 10.219 1.00 85.12 125 VAL A N 1
ATOM 963 C CA . VAL A 1 125 ? 13.662 6.353 9.837 1.00 85.12 125 VAL A CA 1
ATOM 964 C C . VAL A 1 125 ? 13.237 5.528 11.032 1.00 85.12 125 VAL A C 1
ATOM 966 O O . VAL A 1 125 ? 12.362 4.680 10.918 1.00 85.12 125 VAL A O 1
ATOM 969 N N . THR A 1 126 ? 13.857 5.787 12.179 1.00 90.38 126 THR A N 1
ATOM 970 C CA . THR A 1 126 ? 13.619 5.032 13.404 1.00 90.38 126 THR A CA 1
ATOM 971 C C . THR A 1 126 ? 12.181 5.193 13.871 1.00 90.38 126 THR A C 1
ATOM 973 O O . THR A 1 126 ? 11.568 4.214 14.279 1.00 90.38 126 THR A O 1
ATOM 976 N N . GLN A 1 127 ? 11.609 6.392 13.731 1.00 91.38 127 GLN A N 1
ATOM 977 C CA . GLN A 1 127 ? 10.186 6.595 13.976 1.00 91.38 127 GLN A CA 1
ATOM 978 C C . GLN A 1 127 ? 9.346 5.753 13.011 1.00 91.38 127 GLN A C 1
ATOM 980 O O . GLN A 1 127 ? 8.482 5.019 13.485 1.00 91.38 127 GLN A O 1
ATOM 985 N N . ILE A 1 128 ? 9.608 5.808 11.694 1.00 89.81 128 ILE A N 1
ATOM 986 C CA . ILE A 1 128 ? 8.852 5.026 10.689 1.00 89.81 128 ILE A CA 1
ATOM 987 C C . ILE A 1 128 ? 8.916 3.529 11.011 1.00 89.81 128 ILE A C 1
ATOM 989 O O . ILE A 1 128 ? 7.899 2.839 10.953 1.00 89.81 128 ILE A O 1
ATOM 993 N N . ALA A 1 129 ? 10.103 3.034 11.363 1.00 91.00 129 ALA A N 1
ATOM 994 C CA . ALA A 1 129 ? 10.326 1.644 11.734 1.00 91.00 129 ALA A CA 1
ATOM 995 C C . ALA A 1 129 ? 9.571 1.266 13.016 1.00 91.00 129 ALA A C 1
ATOM 997 O O . ALA A 1 129 ? 8.972 0.196 13.058 1.00 91.00 129 ALA A O 1
ATOM 998 N N . TYR A 1 130 ? 9.548 2.148 14.020 1.00 94.12 130 TYR A N 1
ATOM 999 C CA . TYR A 1 130 ? 8.777 1.960 15.248 1.00 94.12 130 TYR A CA 1
ATOM 1000 C C . TYR A 1 130 ? 7.269 1.911 14.974 1.00 94.12 130 TYR A C 1
ATOM 1002 O O . TYR A 1 130 ? 6.618 0.945 15.357 1.00 94.12 130 TYR A O 1
ATOM 1010 N N . PHE A 1 131 ? 6.719 2.873 14.229 1.00 94.19 131 PHE A N 1
ATOM 1011 C CA . PHE A 1 131 ? 5.299 2.866 13.862 1.00 94.19 131 PHE A CA 1
ATOM 1012 C C . PHE A 1 131 ? 4.932 1.616 13.057 1.00 94.19 131 PHE A C 1
ATOM 1014 O O . PHE A 1 131 ? 3.960 0.933 13.362 1.00 94.19 131 PHE A O 1
ATOM 1021 N N . GLY A 1 132 ? 5.766 1.256 12.081 1.00 93.44 132 GLY A N 1
ATOM 1022 C CA . GLY A 1 132 ? 5.615 0.011 11.340 1.00 93.44 132 GLY A CA 1
ATOM 1023 C C . GLY A 1 132 ? 5.807 -1.241 12.198 1.00 93.44 132 GLY A C 1
ATOM 1024 O O . GLY A 1 132 ? 5.319 -2.287 11.804 1.00 93.44 132 GLY A O 1
ATOM 1025 N N . CYS A 1 133 ? 6.516 -1.194 13.326 1.00 95.19 133 CYS A N 1
ATOM 1026 C CA . CYS A 1 133 ? 6.585 -2.305 14.274 1.00 95.19 133 CYS A CA 1
ATOM 1027 C C . CYS A 1 133 ? 5.249 -2.448 15.007 1.00 95.19 133 CYS A C 1
ATOM 1029 O O . CYS A 1 133 ? 4.645 -3.510 14.913 1.00 95.19 133 CYS A O 1
ATOM 1031 N N . VAL A 1 134 ? 4.757 -1.364 15.623 1.00 95.19 134 VAL A N 1
ATOM 1032 C CA . VAL A 1 134 ? 3.511 -1.365 16.412 1.00 95.19 134 VAL A CA 1
ATOM 1033 C C . VAL A 1 134 ? 2.324 -1.837 15.581 1.00 95.19 134 VAL A C 1
ATOM 1035 O O . VAL A 1 134 ? 1.553 -2.679 16.021 1.00 95.19 134 VAL A O 1
ATOM 1038 N N . LEU A 1 135 ? 2.195 -1.355 14.340 1.00 95.44 135 LEU A N 1
ATOM 1039 C CA . LEU A 1 135 ? 1.105 -1.801 13.471 1.00 95.44 135 LEU A CA 1
ATOM 1040 C C . LEU A 1 135 ? 1.132 -3.318 13.225 1.00 95.44 135 LEU A C 1
ATOM 1042 O O . LEU A 1 135 ? 0.081 -3.909 13.018 1.00 95.44 135 LEU A O 1
ATOM 1046 N N . ARG A 1 136 ? 2.323 -3.935 13.205 1.00 94.75 136 ARG A N 1
ATOM 1047 C CA . ARG A 1 136 ? 2.532 -5.347 12.846 1.00 94.75 136 ARG A CA 1
ATOM 1048 C C . ARG A 1 136 ? 2.472 -6.307 14.025 1.00 94.75 136 ARG A C 1
ATOM 1050 O O . ARG A 1 136 ? 2.541 -7.511 13.769 1.00 94.75 136 ARG A O 1
ATOM 1057 N N . GLU A 1 137 ? 2.378 -5.791 15.246 1.00 94.75 137 GLU A N 1
ATOM 1058 C CA . GLU A 1 137 ? 2.239 -6.586 16.460 1.00 94.75 137 GLU A CA 1
ATOM 1059 C C . GLU A 1 137 ? 1.024 -7.508 16.330 1.00 94.75 137 GLU A C 1
ATOM 1061 O O . GLU A 1 137 ? -0.079 -7.063 16.012 1.00 94.75 137 GLU A O 1
ATOM 1066 N N . ASP A 1 138 ? 1.264 -8.813 16.452 1.00 94.06 138 ASP A N 1
ATOM 1067 C CA . ASP A 1 138 ? 0.212 -9.813 16.299 1.00 94.06 138 ASP A CA 1
ATOM 1068 C C . ASP A 1 138 ? -0.702 -9.766 17.518 1.00 94.06 138 ASP A C 1
ATOM 1070 O O . ASP A 1 138 ? -0.222 -9.571 18.631 1.00 94.06 138 ASP A O 1
ATOM 1074 N N . GLU A 1 139 ? -2.008 -9.907 17.303 1.00 94.25 139 GLU A N 1
ATOM 1075 C CA . GLU A 1 139 ? -3.011 -9.742 18.362 1.00 94.25 139 GLU A CA 1
ATOM 1076 C C . GLU A 1 139 ? -2.944 -8.376 19.081 1.00 94.25 139 GLU A C 1
ATOM 1078 O O . GLU A 1 139 ? -3.447 -8.231 20.196 1.00 94.25 139 GLU A O 1
ATOM 1083 N N . GLY A 1 140 ? -2.374 -7.354 18.428 1.00 94.25 140 GLY A N 1
ATOM 1084 C CA . GLY A 1 140 ? -2.296 -5.978 18.914 1.00 94.25 140 GLY A CA 1
ATOM 1085 C C . GLY A 1 140 ? -3.459 -5.095 18.434 1.00 94.25 140 GLY A C 1
ATOM 1086 O O . GLY A 1 140 ? -4.247 -5.502 17.578 1.00 94.25 140 GLY A O 1
ATOM 1087 N N . PRO A 1 141 ? -3.587 -3.851 18.923 1.00 97.00 141 PRO A N 1
ATOM 1088 C CA . PRO A 1 141 ? -4.745 -2.984 18.645 1.00 97.00 141 PRO A CA 1
ATOM 1089 C C . PRO A 1 141 ? -4.974 -2.670 17.158 1.00 97.00 141 PRO A C 1
ATOM 1091 O O . PRO A 1 141 ? -6.074 -2.299 16.747 1.00 97.00 141 PRO A O 1
ATOM 1094 N N . TRP A 1 142 ? -3.934 -2.828 16.338 1.00 96.94 142 TRP A N 1
ATOM 1095 C CA . TRP A 1 142 ? -3.933 -2.546 14.903 1.00 96.94 142 TRP A CA 1
ATOM 1096 C C . TRP A 1 142 ? -4.010 -3.797 14.023 1.00 96.94 142 TRP A C 1
ATOM 1098 O O . TRP A 1 142 ? -4.186 -3.666 12.808 1.00 96.94 142 TRP A O 1
ATOM 1108 N N . ARG A 1 143 ? -3.857 -4.992 14.602 1.00 96.38 143 ARG A N 1
ATOM 1109 C CA . ARG A 1 143 ? -3.806 -6.251 13.862 1.00 96.38 143 ARG A CA 1
ATOM 1110 C C . ARG A 1 143 ? -4.336 -7.411 14.704 1.00 96.38 143 ARG A C 1
ATOM 1112 O O . ARG A 1 143 ? -3.753 -7.786 15.714 1.00 96.38 143 ARG A O 1
ATOM 1119 N N . THR A 1 144 ? -5.372 -8.056 14.185 1.00 97.19 144 THR A N 1
ATOM 1120 C CA . THR A 1 144 ? -5.949 -9.292 14.728 1.00 97.19 144 THR A CA 1
ATOM 1121 C C . THR A 1 144 ? -6.480 -10.109 13.560 1.00 97.19 144 THR A C 1
ATOM 1123 O O . THR A 1 144 ? -7.248 -9.586 12.752 1.00 97.19 144 THR A O 1
ATOM 1126 N N . GLU A 1 145 ? -6.067 -11.369 13.430 1.00 95.19 145 GLU A N 1
ATOM 1127 C CA . GLU A 1 145 ? -6.505 -12.258 12.341 1.00 95.19 145 GLU A CA 1
ATOM 1128 C C . GLU A 1 145 ? -6.400 -11.628 10.920 1.00 95.19 145 GLU A C 1
ATOM 1130 O O . GLU A 1 145 ? -5.303 -11.387 10.404 1.00 95.19 145 GLU A O 1
ATOM 1135 N N . SER A 1 146 ? -7.539 -11.388 10.250 1.00 95.38 146 SER A N 1
ATOM 1136 C CA . SER A 1 146 ? -7.660 -10.740 8.931 1.00 95.38 146 SER A CA 1
ATOM 1137 C C . SER A 1 146 ? -7.937 -9.233 8.995 1.00 95.38 146 SER A C 1
ATOM 1139 O O . SER A 1 146 ? -8.107 -8.585 7.960 1.00 95.38 146 SER A O 1
ATOM 1141 N N . VAL A 1 147 ? -8.029 -8.661 10.196 1.00 97.75 147 VAL A N 1
ATOM 1142 C CA . VAL A 1 147 ? -8.251 -7.232 10.405 1.00 97.75 147 VAL A CA 1
ATOM 1143 C C . VAL A 1 147 ? -6.912 -6.562 10.655 1.00 97.75 147 VAL A C 1
ATOM 1145 O O . VAL A 1 147 ? -6.352 -6.627 11.743 1.00 97.75 147 VAL A O 1
ATOM 1148 N N . TYR A 1 148 ? -6.393 -5.909 9.624 1.00 97.44 148 TYR A N 1
ATOM 1149 C CA . TYR A 1 148 ? -5.183 -5.103 9.703 1.00 97.44 148 TYR A CA 1
ATOM 1150 C C . TYR A 1 148 ? -5.176 -4.059 8.582 1.00 97.44 148 TYR A C 1
ATOM 1152 O O . TYR A 1 148 ? -5.857 -4.239 7.564 1.00 97.44 148 TYR A O 1
ATOM 1160 N N . PRO A 1 149 ? -4.421 -2.959 8.727 1.00 97.38 149 PRO A N 1
ATOM 1161 C CA . PRO A 1 149 ? -4.362 -1.943 7.696 1.00 97.38 149 PRO A CA 1
ATOM 1162 C C . PRO A 1 149 ? -3.417 -2.322 6.554 1.00 97.38 149 PRO A C 1
ATOM 1164 O O . PRO A 1 149 ? -2.360 -2.923 6.755 1.00 97.38 149 PRO A O 1
ATOM 1167 N N . ILE A 1 150 ? -3.761 -1.895 5.344 1.00 97.81 150 ILE A N 1
ATOM 1168 C CA . ILE A 1 150 ? -2.896 -1.951 4.162 1.00 97.81 150 ILE A CA 1
ATOM 1169 C C . ILE A 1 150 ? -2.842 -0.552 3.567 1.00 97.81 150 ILE A C 1
ATOM 1171 O O . ILE A 1 150 ? -3.882 0.031 3.273 1.00 97.81 150 ILE A O 1
ATOM 1175 N N . LEU A 1 151 ? -1.641 -0.019 3.354 1.00 96.44 151 LEU A N 1
ATOM 1176 C CA . LEU A 1 151 ? -1.449 1.259 2.671 1.00 96.44 151 LEU A CA 1
ATOM 1177 C C . LEU A 1 151 ? -1.046 0.998 1.223 1.00 96.44 151 LEU A C 1
ATOM 1179 O O . LEU A 1 151 ? -0.114 0.233 0.970 1.00 96.44 151 LEU A O 1
ATOM 1183 N N . MET A 1 152 ? -1.684 1.671 0.271 1.00 96.25 152 MET A N 1
ATOM 1184 C CA . MET A 1 152 ? -1.348 1.566 -1.147 1.00 96.25 152 MET A CA 1
ATOM 1185 C C . MET A 1 152 ? -1.379 2.913 -1.867 1.00 96.25 152 MET A C 1
ATOM 1187 O O . MET A 1 152 ? -1.998 3.886 -1.427 1.00 96.25 152 MET A O 1
ATOM 1191 N N . THR A 1 153 ? -0.681 2.966 -2.997 1.00 94.69 153 THR A N 1
ATOM 1192 C CA . THR A 1 153 ? -0.710 4.111 -3.906 1.00 94.69 153 THR A CA 1
ATOM 1193 C C . THR A 1 153 ? -2.078 4.224 -4.587 1.00 94.69 1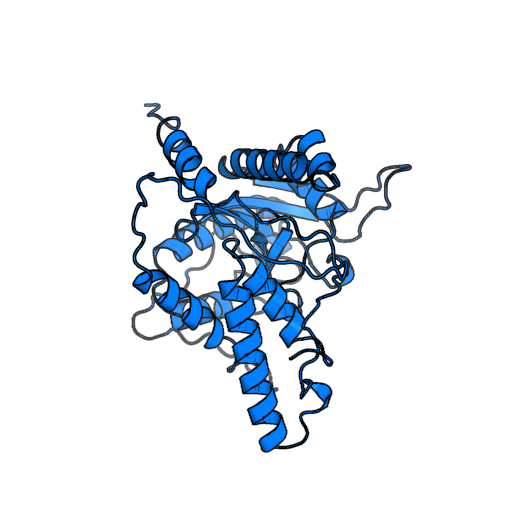53 THR A C 1
ATOM 1195 O O . THR A 1 153 ? -2.828 3.243 -4.635 1.00 94.69 153 THR A O 1
ATOM 1198 N N . PRO A 1 154 ? -2.395 5.379 -5.205 1.00 95.25 154 PRO A N 1
ATOM 1199 C CA . PRO A 1 154 ? -3.606 5.543 -5.998 1.00 95.25 154 PRO A CA 1
ATOM 1200 C C . PRO A 1 154 ? -3.784 4.473 -7.055 1.00 95.25 154 PRO A C 1
ATOM 1202 O O . PRO A 1 154 ? -4.917 4.180 -7.385 1.00 95.25 154 PRO A O 1
ATOM 1205 N N . PHE A 1 155 ? -2.694 3.902 -7.574 1.00 94.12 155 PHE A N 1
ATOM 1206 C CA . PHE A 1 155 ? -2.680 2.949 -8.684 1.00 94.12 155 PHE A CA 1
ATOM 1207 C C . PHE A 1 155 ? -2.499 1.498 -8.225 1.00 94.12 155 PHE A C 1
ATOM 1209 O O . PHE A 1 155 ? -2.080 0.648 -9.003 1.00 94.12 155 PHE A O 1
ATOM 1216 N N . GLY A 1 156 ? -2.814 1.215 -6.958 1.00 95.25 156 GLY A N 1
ATOM 1217 C CA . GLY A 1 156 ? -2.916 -0.143 -6.432 1.00 95.25 156 GLY A CA 1
ATOM 1218 C C . GLY A 1 156 ? -1.591 -0.794 -6.058 1.00 95.25 156 GLY A C 1
ATOM 1219 O O . GLY A 1 156 ? -1.574 -1.994 -5.807 1.00 95.25 156 GLY A O 1
ATOM 1220 N N . ARG A 1 157 ? -0.477 -0.054 -6.001 1.00 94.25 157 ARG A N 1
ATOM 1221 C CA . ARG A 1 157 ? 0.787 -0.622 -5.519 1.00 94.25 157 ARG A CA 1
ATOM 1222 C C . ARG A 1 157 ? 0.829 -0.577 -3.998 1.00 94.25 157 ARG A C 1
ATOM 1224 O O . ARG A 1 157 ? 0.680 0.493 -3.409 1.00 94.25 157 ARG A O 1
ATOM 1231 N N . VAL A 1 158 ? 1.029 -1.726 -3.366 1.00 94.94 158 VAL A N 1
ATOM 1232 C CA . VAL A 1 158 ? 1.066 -1.855 -1.906 1.00 94.94 158 VAL A CA 1
ATOM 1233 C C . VAL A 1 158 ? 2.321 -1.163 -1.382 1.00 94.94 158 VAL A C 1
ATOM 1235 O O . VAL A 1 158 ? 3.433 -1.508 -1.761 1.00 94.94 158 VAL A O 1
ATOM 1238 N N . VAL A 1 159 ? 2.167 -0.166 -0.521 1.00 90.75 159 VAL A N 1
ATOM 1239 C CA . VAL A 1 159 ? 3.285 0.560 0.102 1.00 90.75 159 VAL A CA 1
ATOM 1240 C C . VAL A 1 159 ? 3.686 -0.115 1.409 1.00 90.75 159 VAL A C 1
ATOM 1242 O O . VAL A 1 159 ? 4.877 -0.271 1.683 1.00 90.75 159 VAL A O 1
ATOM 1245 N N . PHE A 1 160 ? 2.689 -0.519 2.195 1.00 91.56 160 PHE A N 1
ATOM 1246 C CA . PHE A 1 160 ? 2.858 -1.140 3.500 1.00 91.56 160 PHE A CA 1
ATOM 1247 C C . PHE A 1 160 ? 1.798 -2.224 3.688 1.00 91.56 160 PHE A C 1
ATOM 1249 O O . PHE A 1 160 ? 0.608 -1.966 3.494 1.00 91.56 160 PHE A O 1
ATOM 1256 N N . HIS A 1 161 ? 2.243 -3.421 4.061 1.00 94.56 161 HIS A N 1
ATOM 1257 C CA . HIS A 1 161 ? 1.382 -4.554 4.366 1.00 94.56 161 HIS A CA 1
ATOM 1258 C C . HIS A 1 161 ? 1.711 -5.087 5.758 1.00 94.56 161 HIS A C 1
ATOM 1260 O O . HIS A 1 161 ? 2.822 -5.551 6.008 1.00 94.56 161 HIS A O 1
ATOM 1266 N N . THR A 1 162 ? 0.737 -5.000 6.655 1.00 93.38 162 THR A N 1
ATOM 1267 C CA . THR A 1 162 ? 0.946 -5.205 8.090 1.00 93.38 162 THR A CA 1
ATOM 1268 C C . THR A 1 162 ? 1.216 -6.669 8.457 1.00 93.38 162 THR A C 1
ATOM 1270 O O . THR A 1 162 ? 2.035 -6.969 9.321 1.00 93.38 162 THR A O 1
ATOM 1273 N N . LYS A 1 163 ? 0.574 -7.617 7.776 1.00 95.06 163 LYS A N 1
ATOM 1274 C CA . LYS A 1 163 ? 0.716 -9.043 8.103 1.00 95.06 163 LYS A CA 1
ATOM 1275 C C . LYS A 1 163 ? 1.944 -9.699 7.466 1.00 95.06 163 LYS A C 1
ATOM 1277 O O . LYS A 1 163 ? 2.654 -10.464 8.105 1.00 95.06 163 LYS A O 1
ATOM 1282 N N . ASP A 1 164 ? 2.201 -9.362 6.207 1.00 94.31 164 ASP A N 1
ATOM 1283 C CA . ASP A 1 164 ? 3.212 -9.991 5.348 1.00 94.31 164 ASP A CA 1
ATOM 1284 C C . ASP A 1 164 ? 3.951 -8.944 4.506 1.00 94.31 164 ASP A C 1
ATOM 1286 O O . ASP A 1 164 ? 3.435 -8.419 3.515 1.00 94.31 164 ASP A O 1
ATOM 1290 N N . MET A 1 165 ? 5.190 -8.642 4.884 1.00 89.50 165 MET A N 1
ATOM 1291 C CA . MET A 1 165 ? 5.987 -7.632 4.196 1.00 89.50 165 MET A CA 1
ATOM 1292 C C . MET A 1 165 ? 6.375 -8.035 2.771 1.00 89.50 165 MET A C 1
ATOM 1294 O O . MET A 1 165 ? 6.684 -7.135 1.986 1.00 89.50 165 MET A O 1
ATOM 1298 N N . THR A 1 166 ? 6.334 -9.322 2.403 1.00 89.81 166 THR A N 1
ATOM 1299 C CA . THR A 1 166 ? 6.684 -9.803 1.052 1.00 89.81 166 THR A CA 1
ATOM 1300 C C . THR A 1 166 ? 5.709 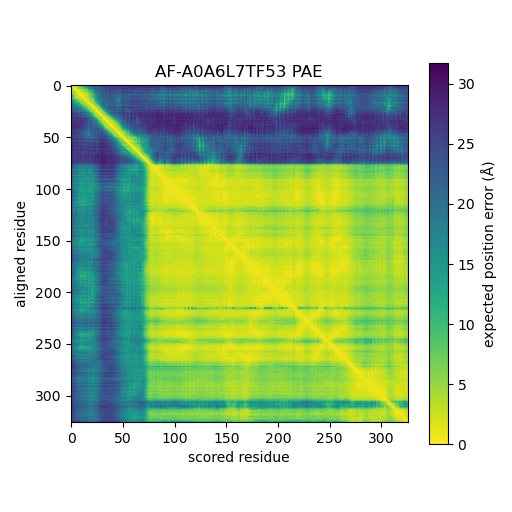-9.305 -0.021 1.00 89.81 166 THR A C 1
ATOM 1302 O O . THR A 1 166 ? 6.082 -9.161 -1.187 1.00 89.81 166 THR A O 1
ATOM 1305 N N . LEU A 1 167 ? 4.494 -8.922 0.384 1.00 93.62 167 LEU A N 1
ATOM 1306 C CA . LEU A 1 167 ? 3.485 -8.316 -0.487 1.00 93.62 167 LEU A CA 1
ATOM 1307 C C . LEU A 1 167 ? 3.679 -6.807 -0.668 1.00 93.62 167 LEU A C 1
ATOM 1309 O O . LEU A 1 167 ? 3.116 -6.211 -1.586 1.00 93.62 167 LEU A O 1
ATOM 1313 N N . SER A 1 168 ? 4.500 -6.165 0.169 1.00 91.81 168 SER A N 1
ATOM 1314 C CA . SER A 1 168 ? 4.822 -4.747 -0.011 1.00 91.81 168 SER A CA 1
ATOM 1315 C C . SER A 1 168 ? 5.577 -4.545 -1.319 1.00 91.81 168 SER A C 1
ATOM 1317 O O . SER A 1 168 ? 6.484 -5.294 -1.655 1.00 91.81 168 SER A O 1
ATOM 1319 N N . GLY A 1 169 ? 5.216 -3.516 -2.058 1.00 90.50 169 GLY A N 1
ATOM 1320 C CA . GLY A 1 169 ? 5.713 -3.233 -3.387 1.00 90.50 169 GLY A CA 1
ATOM 1321 C C . GLY A 1 169 ? 4.930 -3.918 -4.498 1.00 90.50 169 GLY A C 1
ATOM 1322 O O . GLY A 1 169 ? 5.022 -3.431 -5.612 1.00 90.50 169 GLY A O 1
ATOM 1323 N N . ARG A 1 170 ? 4.122 -4.954 -4.238 1.00 93.94 170 ARG A N 1
ATOM 1324 C CA . ARG A 1 170 ? 3.351 -5.654 -5.280 1.00 93.94 170 ARG A CA 1
ATOM 1325 C C . ARG A 1 170 ? 2.163 -4.829 -5.770 1.00 93.94 170 ARG A C 1
ATOM 1327 O O . ARG A 1 170 ? 1.589 -4.031 -5.023 1.00 93.94 170 ARG A O 1
ATOM 1334 N N . LEU A 1 171 ? 1.791 -5.017 -7.030 1.00 94.69 171 LEU A N 1
ATOM 1335 C CA . LEU A 1 171 ? 0.598 -4.427 -7.624 1.00 94.69 171 LEU A CA 1
ATOM 1336 C C . LEU A 1 171 ? -0.638 -5.259 -7.268 1.00 94.69 171 LEU A C 1
ATOM 1338 O O . LEU A 1 171 ? -0.625 -6.480 -7.377 1.00 94.69 171 LEU A O 1
ATOM 1342 N N . LEU A 1 172 ? -1.723 -4.611 -6.857 1.00 97.31 172 LEU A N 1
ATOM 1343 C CA . LEU A 1 172 ? -2.995 -5.278 -6.600 1.00 97.31 172 LEU A CA 1
ATOM 1344 C C . LEU A 1 172 ? -3.589 -5.841 -7.900 1.00 97.31 172 LEU A C 1
ATOM 1346 O O . LEU A 1 172 ? -3.456 -5.239 -8.967 1.00 97.31 172 LEU A O 1
ATOM 1350 N N . ASN A 1 173 ? -4.306 -6.962 -7.807 1.00 97.31 173 ASN A N 1
ATOM 1351 C CA . ASN A 1 173 ? -5.071 -7.501 -8.924 1.00 97.31 173 ASN A CA 1
ATOM 1352 C C . ASN A 1 173 ? -5.998 -6.409 -9.522 1.00 97.31 173 ASN A C 1
ATOM 1354 O O . ASN A 1 173 ? -6.808 -5.824 -8.788 1.00 97.31 173 ASN A O 1
ATOM 1358 N N . PRO A 1 174 ? -5.942 -6.141 -10.845 1.00 96.25 174 PRO A N 1
ATOM 1359 C CA . PRO A 1 174 ? -6.706 -5.059 -11.471 1.00 96.25 174 PRO A CA 1
ATOM 1360 C C . PRO A 1 174 ? -8.226 -5.151 -11.288 1.00 96.25 174 PRO A C 1
ATOM 1362 O O . PRO A 1 174 ? -8.909 -4.128 -11.326 1.00 96.25 174 PRO A O 1
ATOM 1365 N N . ALA A 1 175 ? -8.781 -6.353 -11.104 1.00 96.69 175 ALA A N 1
ATOM 1366 C CA . ALA A 1 175 ? -10.207 -6.532 -10.842 1.00 96.69 175 ALA A CA 1
ATOM 1367 C C . ALA A 1 175 ? -10.599 -6.091 -9.421 1.00 96.69 175 ALA A C 1
ATOM 1369 O O . ALA A 1 175 ? -11.663 -5.490 -9.239 1.00 96.69 175 ALA A O 1
ATOM 1370 N N . ILE A 1 176 ? -9.735 -6.333 -8.429 1.00 98.25 176 ILE A N 1
ATOM 1371 C CA . ILE A 1 176 ? -9.926 -5.828 -7.062 1.00 98.25 176 ILE A CA 1
ATOM 1372 C C . ILE A 1 176 ? -9.786 -4.301 -7.072 1.00 98.25 176 ILE A C 1
ATOM 1374 O O . ILE A 1 176 ? -10.678 -3.604 -6.591 1.00 98.25 176 ILE A O 1
ATOM 1378 N N . LEU A 1 177 ? -8.738 -3.770 -7.716 1.00 98.00 177 LEU A N 1
ATOM 1379 C CA . LEU A 1 177 ? -8.513 -2.324 -7.817 1.00 98.00 177 LEU A CA 1
ATOM 1380 C C . LEU A 1 177 ? -9.684 -1.596 -8.496 1.00 98.00 177 LEU A C 1
ATOM 1382 O O . LEU A 1 177 ? -10.153 -0.580 -7.993 1.00 98.00 177 LEU A O 1
ATOM 1386 N N . GLY A 1 178 ? -10.211 -2.137 -9.600 1.00 97.56 178 GLY A N 1
ATOM 1387 C CA . GLY A 1 178 ? -11.390 -1.575 -10.267 1.00 97.56 178 GLY A CA 1
ATOM 1388 C C . GLY A 1 178 ? -12.643 -1.572 -9.382 1.00 97.56 178 GLY A C 1
ATOM 1389 O O . GLY A 1 178 ? -13.455 -0.647 -9.461 1.00 97.56 178 GLY A O 1
ATOM 1390 N N . THR A 1 179 ? -12.785 -2.568 -8.502 1.00 98.00 179 THR A N 1
ATOM 1391 C CA . THR A 1 179 ? -13.885 -2.631 -7.525 1.00 98.00 179 THR A CA 1
ATOM 1392 C C . THR A 1 179 ? -13.725 -1.549 -6.452 1.00 98.00 179 THR A C 1
ATOM 1394 O O . THR A 1 179 ? -14.676 -0.816 -6.189 1.00 98.00 179 THR A O 1
ATOM 1397 N N . ILE A 1 180 ? -12.512 -1.372 -5.916 1.00 98.25 180 ILE A N 1
ATOM 1398 C CA . ILE A 1 180 ? -12.174 -0.291 -4.973 1.00 98.25 180 ILE A CA 1
ATOM 1399 C C . ILE A 1 180 ? -12.444 1.085 -5.600 1.00 98.25 180 ILE A C 1
ATOM 1401 O O . ILE A 1 180 ? -13.108 1.929 -5.005 1.00 98.25 180 ILE A O 1
ATOM 1405 N N . TYR A 1 181 ? -11.988 1.312 -6.832 1.00 98.25 181 TYR A N 1
ATOM 1406 C CA . TYR A 1 181 ? -12.234 2.556 -7.560 1.00 98.25 181 TYR A CA 1
ATOM 1407 C C . TYR A 1 181 ? -13.715 2.850 -7.767 1.00 98.25 181 TYR A C 1
ATOM 1409 O O . TYR A 1 181 ? -14.145 3.986 -7.572 1.00 98.25 181 TYR A O 1
ATOM 1417 N N . THR A 1 182 ? -14.497 1.833 -8.126 1.00 97.56 182 THR A N 1
ATOM 1418 C CA . THR A 1 182 ? -15.946 1.982 -8.286 1.00 97.56 182 THR A CA 1
ATOM 1419 C C . THR A 1 182 ? -16.598 2.387 -6.963 1.00 97.56 182 THR A C 1
ATOM 1421 O O . THR A 1 182 ? -17.410 3.311 -6.952 1.00 97.56 182 THR A O 1
ATOM 1424 N N . ALA A 1 183 ? -16.204 1.759 -5.848 1.00 97.88 183 ALA A N 1
ATOM 1425 C CA . ALA A 1 183 ? -16.687 2.112 -4.511 1.00 97.88 183 ALA A CA 1
ATOM 1426 C C . ALA A 1 183 ? -16.334 3.562 -4.121 1.00 97.88 183 ALA A C 1
ATOM 1428 O O . ALA A 1 183 ? -17.138 4.249 -3.501 1.00 97.88 183 ALA A O 1
ATOM 1429 N N . LEU A 1 184 ? -15.173 4.059 -4.559 1.00 98.06 184 LEU A N 1
ATOM 1430 C CA . LEU A 1 184 ? -14.704 5.435 -4.337 1.00 98.06 184 LEU A CA 1
ATOM 1431 C C . LEU A 1 184 ? -15.230 6.455 -5.370 1.00 98.06 184 LEU A C 1
ATOM 1433 O O . LEU A 1 184 ? -14.767 7.600 -5.413 1.00 98.06 184 LEU A O 1
ATOM 1437 N N . GLY A 1 185 ? -16.171 6.058 -6.231 1.00 97.69 185 GLY A N 1
ATOM 1438 C CA . GLY A 1 185 ? -16.824 6.949 -7.192 1.00 97.69 185 GLY A CA 1
ATOM 1439 C C . GLY A 1 185 ? -15.982 7.321 -8.418 1.00 97.69 185 GLY A C 1
ATOM 1440 O O . GLY A 1 185 ? -16.298 8.299 -9.098 1.00 97.69 185 GLY A O 1
ATOM 1441 N N . VAL A 1 186 ? -14.917 6.574 -8.722 1.00 97.75 186 VAL A N 1
ATOM 1442 C CA . VAL A 1 186 ? -14.179 6.717 -9.987 1.00 97.75 186 VAL A CA 1
ATOM 1443 C C . VAL A 1 186 ? -15.062 6.245 -11.144 1.00 97.75 186 VAL A C 1
ATOM 1445 O O . VAL A 1 186 ? -15.752 5.227 -11.048 1.00 97.75 186 VAL A O 1
ATOM 1448 N N . SER A 1 187 ? -15.042 6.976 -12.260 1.00 97.81 187 SER A N 1
ATOM 1449 C CA . SER A 1 187 ? -15.869 6.631 -13.415 1.00 97.81 187 SER A CA 1
ATOM 1450 C C . SER A 1 187 ? -15.420 5.316 -14.065 1.00 97.81 187 SER A C 1
ATOM 1452 O O . SER A 1 187 ? -14.230 5.023 -14.166 1.00 97.81 187 SER A O 1
ATOM 1454 N N . ARG A 1 188 ? -16.376 4.527 -14.576 1.00 96.19 188 ARG A N 1
ATOM 1455 C CA . ARG A 1 188 ? -16.063 3.293 -15.323 1.00 96.19 188 ARG A CA 1
ATOM 1456 C C . ARG A 1 188 ? -15.178 3.559 -16.542 1.00 96.19 188 ARG A C 1
ATOM 1458 O O . ARG A 1 188 ? -14.363 2.708 -16.881 1.00 96.19 188 ARG A O 1
ATOM 1465 N N . GLN A 1 189 ? -15.341 4.725 -17.171 1.00 97.88 189 GLN A N 1
ATOM 1466 C CA . GLN A 1 189 ? -14.528 5.132 -18.312 1.00 97.88 189 GLN A CA 1
ATOM 1467 C C . GLN A 1 189 ? -13.070 5.337 -17.898 1.00 97.88 189 GLN A C 1
ATOM 1469 O O . GLN A 1 189 ? -12.203 4.739 -18.514 1.00 97.88 189 GLN A O 1
ATOM 1474 N N . ASP A 1 190 ? -12.799 6.071 -16.813 1.00 97.38 190 ASP A N 1
ATOM 1475 C CA . ASP A 1 190 ? -11.423 6.269 -16.331 1.00 97.38 190 ASP A CA 1
ATOM 1476 C C . ASP A 1 190 ? -10.754 4.931 -15.964 1.00 97.38 190 ASP A C 1
ATOM 1478 O O . ASP A 1 190 ? -9.579 4.720 -16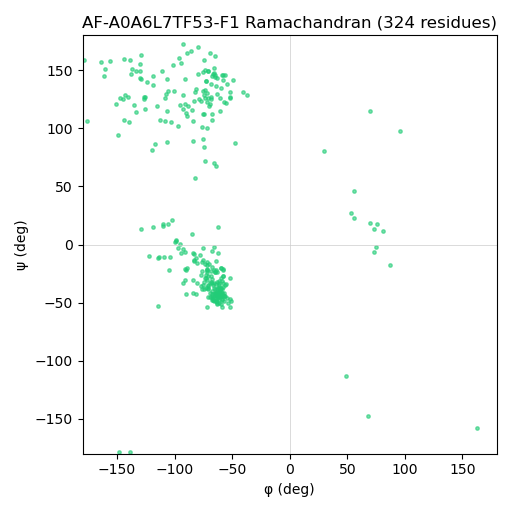.251 1.00 97.38 190 ASP A O 1
ATOM 1482 N N . ILE A 1 191 ? -11.504 3.992 -15.371 1.00 96.12 191 ILE A N 1
ATOM 1483 C CA . ILE A 1 191 ? -10.996 2.644 -15.056 1.00 96.12 191 ILE A CA 1
ATOM 1484 C C . ILE A 1 191 ? -10.653 1.869 -16.337 1.00 96.12 191 ILE A C 1
ATOM 1486 O O . ILE A 1 191 ? -9.634 1.180 -16.381 1.00 96.12 191 ILE A O 1
ATOM 1490 N N . ALA A 1 192 ? -11.497 1.954 -17.369 1.00 95.38 192 ALA A N 1
ATOM 1491 C CA . ALA A 1 192 ? -11.245 1.311 -18.657 1.00 95.38 192 ALA A CA 1
ATOM 1492 C C . ALA A 1 192 ? -10.046 1.947 -19.383 1.00 95.38 192 ALA A C 1
ATOM 1494 O O . ALA A 1 192 ? -9.183 1.231 -19.890 1.00 95.38 192 ALA A O 1
ATOM 1495 N N . ASP A 1 193 ? -9.958 3.276 -19.357 1.00 96.88 193 ASP A N 1
ATOM 1496 C CA . ASP A 1 193 ? -8.923 4.073 -20.017 1.00 96.88 193 ASP A CA 1
ATOM 1497 C C . ASP A 1 193 ? -7.522 3.827 -19.438 1.00 96.88 193 ASP A C 1
ATOM 1499 O O . ASP A 1 193 ? -6.536 3.968 -20.158 1.00 96.88 193 ASP A O 1
ATOM 1503 N N . LEU A 1 194 ? -7.405 3.356 -18.187 1.00 94.56 194 LEU A N 1
ATOM 1504 C CA . LEU A 1 194 ? -6.129 2.884 -17.625 1.00 94.56 194 LEU A CA 1
ATOM 1505 C C . LEU A 1 194 ? -5.503 1.714 -18.403 1.00 94.56 194 LEU A C 1
ATOM 1507 O O . LEU A 1 194 ? -4.309 1.464 -18.252 1.00 94.56 194 LEU A O 1
ATOM 1511 N N . ARG A 1 195 ? -6.291 0.980 -19.199 1.00 93.94 195 ARG A N 1
ATOM 1512 C CA . ARG A 1 195 ? -5.823 -0.131 -20.045 1.00 93.94 195 ARG A CA 1
ATOM 1513 C C . ARG A 1 195 ? -5.615 0.277 -21.504 1.00 93.94 195 ARG A C 1
ATOM 1515 O O . ARG A 1 195 ? -5.327 -0.586 -22.331 1.00 93.94 195 ARG A O 1
ATOM 1522 N N . SER A 1 196 ? -5.810 1.553 -21.837 1.00 95.81 196 SER A N 1
ATOM 1523 C CA . SER A 1 196 ? -5.605 2.048 -23.195 1.00 95.81 196 SER A CA 1
ATOM 1524 C C . SER A 1 196 ? -4.141 1.900 -23.613 1.00 95.81 196 SER A C 1
ATOM 1526 O O . SER A 1 196 ? -3.230 2.100 -22.813 1.00 95.81 196 SER A O 1
ATOM 1528 N N . SER A 1 197 ? -3.908 1.581 -24.887 1.00 95.25 197 SER A N 1
ATOM 1529 C CA . SER A 1 197 ? -2.569 1.630 -25.484 1.00 95.25 197 SER A CA 1
ATOM 1530 C C . SER A 1 197 ? -2.108 3.060 -25.786 1.00 95.25 197 SER A C 1
ATOM 1532 O O . SER A 1 197 ? -0.943 3.267 -26.112 1.00 95.25 197 SER A O 1
ATOM 1534 N N . ASP A 1 198 ? -3.025 4.030 -25.746 1.00 95.81 198 ASP A N 1
ATOM 1535 C CA . ASP A 1 198 ? -2.724 5.442 -25.957 1.00 95.81 198 ASP A CA 1
ATOM 1536 C C . ASP A 1 198 ? -2.265 6.102 -24.640 1.00 95.81 198 ASP A C 1
ATOM 1538 O O . ASP A 1 198 ? -3.066 6.203 -23.700 1.00 95.81 198 ASP A O 1
ATOM 1542 N N . PRO A 1 199 ? -1.006 6.575 -24.552 1.00 92.94 199 PRO A N 1
ATOM 1543 C CA . PRO A 1 199 ? -0.473 7.176 -23.333 1.00 92.94 199 PRO A CA 1
ATOM 1544 C C . PRO A 1 199 ? -1.229 8.439 -22.902 1.00 92.94 199 PRO A C 1
ATOM 1546 O O . PRO A 1 199 ? -1.362 8.674 -21.700 1.00 92.94 199 PRO A O 1
ATOM 1549 N N . ASP A 1 200 ? -1.779 9.219 -23.837 1.00 94.94 200 ASP A N 1
ATOM 1550 C CA . ASP A 1 200 ? -2.518 10.442 -23.504 1.00 94.94 200 ASP A CA 1
ATOM 1551 C C . ASP A 1 200 ? -3.848 10.110 -22.814 1.00 94.94 200 ASP A C 1
ATOM 1553 O O . ASP A 1 200 ? -4.221 10.725 -21.806 1.00 94.94 200 ASP A O 1
ATOM 1557 N N . THR A 1 201 ? -4.540 9.081 -23.310 1.00 96.00 201 THR A N 1
ATOM 1558 C CA . THR A 1 201 ? -5.738 8.520 -22.675 1.00 96.00 201 THR A CA 1
ATOM 1559 C C . THR A 1 201 ? -5.435 8.024 -21.257 1.00 96.00 201 THR A C 1
ATOM 1561 O O . THR A 1 201 ? -6.137 8.398 -20.312 1.00 96.00 201 THR A O 1
ATOM 1564 N N . VAL A 1 202 ? -4.346 7.267 -21.069 1.00 94.56 202 VAL A N 1
ATOM 1565 C CA . VAL A 1 202 ? -3.926 6.783 -19.740 1.00 94.56 202 VAL A CA 1
ATOM 1566 C C . VAL A 1 202 ? -3.595 7.946 -18.801 1.00 94.56 202 VAL A C 1
ATOM 1568 O O . VAL A 1 202 ? -4.047 7.962 -17.654 1.00 94.56 202 VAL A O 1
ATOM 1571 N N . ALA A 1 203 ? -2.843 8.949 -19.262 1.00 92.31 203 ALA A N 1
ATOM 1572 C CA . ALA A 1 203 ? -2.472 10.113 -18.457 1.00 92.31 203 ALA A CA 1
ATOM 1573 C C . ALA A 1 203 ? -3.705 10.914 -18.007 1.00 92.31 203 ALA A C 1
ATOM 1575 O O . ALA A 1 203 ? -3.810 11.318 -16.841 1.00 92.31 203 ALA A O 1
ATOM 1576 N N . LYS A 1 204 ? -4.681 11.099 -18.905 1.00 96.06 204 LYS A N 1
ATOM 1577 C CA . LYS A 1 204 ? -5.957 11.751 -18.594 1.00 96.06 204 LYS A CA 1
ATOM 1578 C C . LYS A 1 204 ? -6.751 10.968 -17.546 1.00 96.06 204 LYS A C 1
ATOM 1580 O O . LYS A 1 204 ? -7.215 11.576 -16.577 1.00 96.06 204 LYS A O 1
ATOM 1585 N N . ALA A 1 205 ? -6.851 9.648 -17.698 1.00 96.56 205 ALA A N 1
ATOM 1586 C CA . ALA A 1 205 ? -7.525 8.773 -16.743 1.00 96.56 205 ALA A CA 1
ATOM 1587 C C . ALA A 1 205 ? -6.855 8.811 -15.362 1.00 96.56 205 ALA A C 1
ATOM 1589 O O . ALA A 1 205 ? -7.520 9.058 -14.355 1.00 96.56 205 ALA A O 1
ATOM 1590 N N . ARG A 1 206 ? -5.520 8.684 -15.305 1.00 95.44 206 ARG A N 1
ATOM 1591 C CA . ARG A 1 206 ? -4.740 8.810 -14.061 1.00 95.44 206 ARG A CA 1
ATOM 1592 C C . ARG A 1 206 ? -5.025 10.133 -13.357 1.00 95.44 206 ARG A C 1
ATOM 1594 O O . ARG A 1 206 ? -5.288 10.149 -12.156 1.00 95.44 206 ARG A O 1
ATOM 1601 N N . ARG A 1 207 ? -5.034 11.247 -14.094 1.00 94.69 207 ARG A N 1
ATOM 1602 C CA . ARG A 1 207 ? -5.353 12.567 -13.536 1.00 94.69 207 ARG A CA 1
ATOM 1603 C C . ARG A 1 207 ? -6.784 12.639 -12.994 1.00 94.69 207 ARG A C 1
ATOM 1605 O O . ARG A 1 207 ? -6.979 13.170 -11.901 1.00 94.69 207 ARG A O 1
ATOM 1612 N N . SER A 1 208 ? -7.768 12.118 -13.727 1.00 96.94 208 SER A N 1
ATOM 1613 C CA . SER A 1 208 ? -9.172 12.068 -13.286 1.00 96.94 208 SER A CA 1
ATOM 1614 C C . SER A 1 208 ? -9.335 11.261 -11.991 1.00 96.94 208 SER A C 1
ATOM 1616 O O . SER A 1 208 ? -9.974 11.718 -11.036 1.00 96.94 208 SER A O 1
ATOM 1618 N N . ILE A 1 209 ? -8.669 10.105 -11.912 1.00 96.06 209 ILE A N 1
ATOM 1619 C CA . ILE A 1 209 ? -8.627 9.254 -10.717 1.00 96.06 209 ILE A CA 1
ATOM 1620 C C . ILE A 1 209 ? -8.036 10.024 -9.540 1.00 96.06 209 ILE A C 1
ATOM 1622 O O . ILE A 1 209 ? -8.674 10.112 -8.495 1.00 96.06 209 ILE A O 1
ATOM 1626 N N . LEU A 1 210 ? -6.867 10.647 -9.709 1.00 95.25 210 LEU A N 1
ATOM 1627 C CA . LEU A 1 210 ? -6.229 11.425 -8.643 1.00 95.25 210 LEU A CA 1
ATOM 1628 C C . LEU A 1 210 ? -7.141 12.546 -8.123 1.00 95.25 210 LEU A C 1
ATOM 1630 O O . LEU A 1 210 ? -7.248 12.727 -6.913 1.00 95.25 210 LEU A O 1
ATOM 1634 N N . ILE A 1 211 ? -7.842 13.260 -9.011 1.00 95.75 211 ILE A N 1
ATOM 1635 C CA . ILE A 1 211 ? -8.803 14.311 -8.630 1.00 95.75 211 ILE A CA 1
ATOM 1636 C C . ILE A 1 211 ? -9.983 13.731 -7.840 1.00 95.75 211 ILE A C 1
ATOM 1638 O O . ILE A 1 211 ? -10.424 14.334 -6.860 1.00 95.75 211 ILE A O 1
ATOM 1642 N N . THR A 1 212 ? -10.506 12.577 -8.255 1.00 97.38 212 THR A N 1
ATOM 1643 C CA . THR A 1 212 ? -11.617 11.905 -7.568 1.00 97.38 212 THR A CA 1
ATOM 1644 C C . THR A 1 212 ? -11.203 11.425 -6.179 1.00 97.38 212 THR A C 1
ATOM 1646 O O . THR A 1 212 ? -11.906 11.684 -5.201 1.00 97.38 212 THR A O 1
ATOM 1649 N N . LEU A 1 213 ? -10.033 10.792 -6.074 1.00 96.19 213 LEU A N 1
ATOM 1650 C CA . LEU A 1 213 ? -9.480 10.286 -4.819 1.00 96.19 213 LEU A CA 1
ATOM 1651 C C . LEU A 1 213 ? -9.088 11.416 -3.855 1.00 96.19 213 LEU A C 1
ATOM 1653 O O . LEU A 1 213 ? -9.277 11.285 -2.648 1.00 96.19 213 LEU A O 1
ATOM 1657 N N . ALA A 1 214 ? -8.637 12.566 -4.362 1.00 95.19 214 ALA A N 1
ATOM 1658 C CA . ALA A 1 214 ? -8.323 13.744 -3.546 1.00 95.19 214 ALA A CA 1
ATOM 1659 C C . ALA A 1 214 ? -9.535 14.329 -2.792 1.00 95.19 214 ALA A C 1
ATOM 1661 O O . ALA A 1 214 ? -9.371 15.218 -1.958 1.00 95.19 214 ALA A O 1
ATOM 1662 N N . ARG A 1 215 ? -10.753 13.836 -3.052 1.00 95.44 215 ARG A N 1
ATOM 1663 C CA . ARG A 1 215 ? -11.950 14.155 -2.260 1.00 95.44 215 ARG A CA 1
ATOM 1664 C C . ARG A 1 215 ? -11.991 13.435 -0.905 1.00 95.44 215 ARG A C 1
ATOM 1666 O O . ARG A 1 215 ? -12.914 13.702 -0.145 1.00 95.44 215 ARG A O 1
ATOM 1673 N N . GLU A 1 216 ? -11.011 12.570 -0.617 1.00 90.31 216 GLU A N 1
ATOM 1674 C CA . GLU A 1 216 ? -10.850 11.831 0.648 1.00 90.31 216 GLU A CA 1
ATOM 1675 C C . GLU A 1 216 ? -12.090 11.001 1.021 1.00 90.31 216 GLU A C 1
ATOM 1677 O O . GLU A 1 216 ? -12.574 11.034 2.150 1.00 90.31 216 GLU A O 1
ATOM 1682 N N . GLN A 1 217 ? -12.629 10.280 0.037 1.00 90.25 217 GLN A N 1
ATOM 1683 C CA . GLN A 1 217 ? -13.784 9.401 0.219 1.00 90.25 217 GLN A CA 1
ATOM 1684 C C . GLN A 1 217 ? -13.408 8.114 0.971 1.00 90.25 217 GLN A C 1
ATOM 1686 O O . GLN A 1 217 ? -12.246 7.693 0.976 1.00 90.25 217 GLN A O 1
ATOM 1691 N N . ASP A 1 218 ? -14.412 7.474 1.561 1.00 97.94 218 ASP A N 1
ATOM 1692 C CA . ASP A 1 218 ? -14.344 6.126 2.115 1.00 97.94 218 ASP A CA 1
ATOM 1693 C C . ASP A 1 218 ? -15.598 5.327 1.737 1.00 97.94 218 ASP A C 1
ATOM 1695 O O . ASP A 1 218 ? -16.650 5.909 1.466 1.00 97.94 218 ASP A O 1
ATOM 1699 N N . ALA A 1 219 ? -15.457 4.007 1.620 1.00 98.38 219 ALA A N 1
ATOM 1700 C CA . ALA A 1 219 ? -16.531 3.108 1.211 1.00 98.38 219 ALA A CA 1
ATOM 1701 C C . ALA A 1 219 ? -16.206 1.646 1.548 1.00 98.38 219 ALA A C 1
ATOM 1703 O O . ALA A 1 219 ? -15.043 1.249 1.615 1.00 98.38 219 ALA A O 1
ATOM 1704 N N . ALA A 1 220 ? -17.239 0.811 1.668 1.00 98.31 220 ALA A N 1
ATOM 1705 C CA . ALA A 1 220 ? -17.079 -0.638 1.593 1.00 98.31 220 ALA A CA 1
ATOM 1706 C C . ALA A 1 220 ? -16.864 -1.080 0.135 1.00 98.31 220 ALA A C 1
ATOM 1708 O O . ALA A 1 220 ? -17.416 -0.483 -0.793 1.00 98.31 220 ALA A O 1
ATOM 1709 N N . PHE A 1 221 ? -16.096 -2.148 -0.075 1.00 98.12 221 PHE A N 1
ATOM 1710 C CA . PHE A 1 221 ? -15.924 -2.777 -1.384 1.00 98.12 221 PHE A CA 1
ATOM 1711 C C . PHE A 1 221 ? -16.061 -4.300 -1.281 1.00 98.12 221 PHE A C 1
ATOM 1713 O O . PHE A 1 221 ? -15.708 -4.900 -0.267 1.00 98.12 221 PHE A O 1
ATOM 1720 N N . ASP A 1 222 ? -16.547 -4.928 -2.353 1.00 97.94 222 ASP A N 1
ATOM 1721 C CA . ASP A 1 222 ? -16.692 -6.382 -2.440 1.00 97.94 222 ASP A CA 1
ATOM 1722 C C . ASP A 1 222 ? -16.403 -6.884 -3.863 1.00 97.94 222 ASP A C 1
ATOM 1724 O O . ASP A 1 222 ? -17.183 -6.682 -4.795 1.00 97.94 222 ASP A O 1
ATOM 1728 N N . ALA A 1 223 ? -15.256 -7.542 -4.038 1.00 97.38 223 ALA A N 1
ATOM 1729 C CA . ALA A 1 223 ? -14.872 -8.226 -5.269 1.00 97.38 223 ALA A CA 1
ATOM 1730 C C . ALA A 1 223 ? -15.111 -9.748 -5.214 1.00 97.38 223 ALA A C 1
ATOM 1732 O O . ALA A 1 223 ? -14.831 -10.433 -6.207 1.00 97.38 223 ALA A O 1
ATOM 1733 N N . THR A 1 224 ? -15.657 -10.265 -4.107 1.00 97.62 224 THR A N 1
ATOM 1734 C CA . THR A 1 224 ? -16.012 -11.682 -3.920 1.00 97.62 224 THR A CA 1
ATOM 1735 C C . THR A 1 224 ? -17.238 -12.073 -4.737 1.00 97.62 224 THR A C 1
ATOM 1737 O O . THR A 1 224 ? -17.353 -13.220 -5.163 1.00 97.62 224 THR A O 1
ATOM 1740 N N . THR A 1 225 ? -18.116 -11.114 -5.036 1.00 95.31 225 THR A N 1
ATOM 1741 C CA . THR A 1 225 ? -19.287 -11.348 -5.879 1.00 95.31 225 THR A CA 1
ATOM 1742 C C . THR A 1 225 ? -18.869 -11.531 -7.352 1.00 95.31 225 THR A C 1
ATOM 1744 O O . THR A 1 225 ? -18.222 -10.644 -7.926 1.00 95.31 225 THR A O 1
ATOM 1747 N N . PRO A 1 226 ? -19.212 -12.665 -8.000 1.00 94.56 226 PRO A N 1
ATOM 1748 C CA . PRO A 1 226 ? -18.934 -12.878 -9.416 1.00 94.56 226 PRO A CA 1
ATOM 1749 C C . PRO A 1 226 ? -19.747 -11.920 -10.288 1.00 94.56 226 PRO A C 1
ATOM 1751 O O . PRO A 1 226 ? -20.896 -11.603 -9.987 1.00 94.56 226 PRO A O 1
ATOM 1754 N N . ILE A 1 227 ? -19.171 -11.508 -11.418 1.00 92.56 227 ILE A N 1
ATOM 1755 C CA . ILE A 1 227 ? -19.878 -10.730 -12.438 1.00 92.56 227 ILE A CA 1
ATOM 1756 C C . ILE A 1 227 ? -20.107 -11.662 -13.634 1.00 92.56 227 ILE A C 1
ATOM 1758 O O . ILE A 1 227 ? -19.137 -11.965 -14.342 1.00 92.56 227 ILE A O 1
ATOM 1762 N N . PRO A 1 228 ? -21.349 -12.139 -13.868 1.00 94.50 228 PRO A N 1
ATOM 1763 C CA . PRO A 1 228 ? -21.643 -13.097 -14.930 1.00 94.50 228 PRO A CA 1
ATOM 1764 C C . PRO A 1 228 ? -21.102 -12.644 -16.290 1.00 94.50 228 PRO A C 1
ATOM 1766 O O . PRO A 1 228 ? -21.354 -11.524 -16.728 1.00 94.50 228 PRO A O 1
ATOM 1769 N N . GLY A 1 229 ? -20.325 -13.514 -16.939 1.00 93.00 229 GLY A N 1
ATOM 1770 C CA . GLY A 1 229 ? -19.715 -13.251 -18.247 1.00 93.00 229 GLY A CA 1
ATOM 1771 C C . GLY A 1 229 ? -18.518 -12.292 -18.247 1.00 93.00 229 GLY A C 1
ATOM 1772 O O . GLY A 1 229 ? -17.929 -12.088 -19.303 1.00 93.00 229 GLY A O 1
ATOM 1773 N N . VAL A 1 230 ? -18.133 -11.720 -17.099 1.00 91.62 230 VAL A N 1
ATOM 1774 C CA . VAL A 1 230 ? -17.014 -10.765 -17.003 1.00 91.62 230 VAL A CA 1
ATOM 1775 C C . VAL A 1 230 ? -15.862 -11.327 -16.177 1.00 91.62 230 VAL A C 1
ATOM 1777 O O . VAL A 1 230 ? -14.724 -11.315 -16.639 1.00 91.62 230 VAL A O 1
ATOM 1780 N N . ARG A 1 231 ? -16.130 -11.801 -14.952 1.00 92.56 231 ARG A N 1
ATOM 1781 C CA . ARG A 1 231 ? -15.099 -12.373 -14.071 1.00 92.56 231 ARG A CA 1
ATOM 1782 C C . ARG A 1 231 ? -15.687 -13.251 -12.962 1.00 92.56 231 ARG A C 1
ATOM 1784 O O . ARG A 1 231 ? -16.794 -12.963 -12.494 1.00 92.56 231 ARG A O 1
ATOM 1791 N N . PRO A 1 232 ? -14.939 -14.258 -12.477 1.00 95.25 232 PRO A N 1
ATOM 1792 C CA . PRO A 1 232 ? -15.284 -14.931 -11.233 1.00 95.25 232 PRO A CA 1
ATOM 1793 C C . PRO A 1 232 ? -15.182 -13.974 -10.034 1.00 95.25 232 PRO A C 1
ATOM 1795 O O . PRO A 1 232 ? -14.563 -12.901 -10.096 1.00 95.25 232 PRO A O 1
ATOM 1798 N N . GLY A 1 233 ? -15.812 -14.382 -8.937 1.00 96.31 233 GLY A N 1
ATOM 1799 C CA . GLY A 1 233 ? -15.583 -13.792 -7.626 1.00 96.31 233 GLY A CA 1
ATOM 1800 C C . GLY A 1 233 ? -14.154 -14.061 -7.169 1.00 96.31 233 GLY A C 1
ATOM 1801 O O . GLY A 1 233 ? -13.609 -15.122 -7.470 1.00 96.31 233 GLY A O 1
ATOM 1802 N N . ILE A 1 234 ? -13.543 -13.107 -6.471 1.00 97.31 234 ILE A N 1
ATOM 1803 C CA . ILE A 1 234 ? -12.204 -13.272 -5.896 1.00 97.31 234 ILE A CA 1
ATOM 1804 C C . ILE A 1 234 ? -12.387 -13.520 -4.393 1.00 97.31 234 ILE A C 1
ATOM 1806 O O . ILE A 1 234 ? -12.764 -12.582 -3.687 1.00 97.31 234 ILE A O 1
ATOM 1810 N N . PRO A 1 235 ? -12.208 -14.761 -3.897 1.00 97.06 235 PRO A N 1
ATOM 1811 C CA . PRO A 1 235 ? -12.435 -15.095 -2.491 1.00 97.06 235 PRO A CA 1
ATOM 1812 C C . PRO A 1 235 ? -11.638 -14.186 -1.558 1.00 97.06 235 PRO A C 1
ATOM 1814 O O . PRO A 1 235 ? -10.491 -13.886 -1.842 1.00 97.06 235 PRO A O 1
ATOM 1817 N N . GLY A 1 236 ? -12.241 -13.728 -0.460 1.00 94.75 236 GLY A N 1
ATOM 1818 C CA . GLY A 1 236 ? -11.566 -12.860 0.513 1.00 94.75 236 GLY A CA 1
ATOM 1819 C C . GLY A 1 236 ? -11.334 -11.410 0.065 1.00 94.75 236 GLY A C 1
ATOM 1820 O O . GLY A 1 236 ? -10.955 -10.590 0.893 1.00 94.75 236 GLY A O 1
ATOM 1821 N N . ALA A 1 237 ? -11.613 -11.041 -1.191 1.00 97.31 237 ALA A N 1
ATOM 1822 C CA . ALA A 1 237 ? -11.425 -9.682 -1.701 1.00 97.31 237 ALA A CA 1
ATOM 1823 C C . ALA A 1 237 ? -12.586 -8.727 -1.372 1.00 97.31 237 ALA A C 1
ATOM 1825 O O . ALA A 1 237 ? -13.189 -8.131 -2.266 1.00 97.31 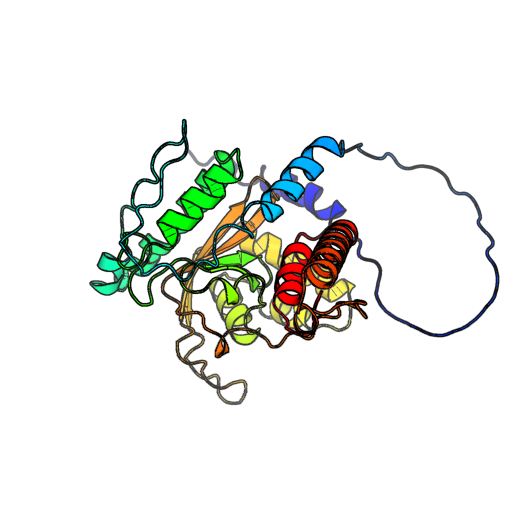237 ALA A O 1
ATOM 1826 N N . LYS A 1 238 ? -12.889 -8.568 -0.083 1.00 97.94 238 LYS A N 1
ATOM 1827 C CA . LYS A 1 238 ? -13.833 -7.578 0.456 1.00 97.94 238 LYS A CA 1
ATOM 1828 C C . LYS A 1 238 ? -13.181 -6.787 1.590 1.00 97.94 238 LYS A C 1
ATOM 1830 O O . LYS A 1 238 ? -12.166 -7.217 2.129 1.00 97.94 238 LYS A O 1
ATOM 1835 N N . GLY A 1 239 ? -13.763 -5.649 1.950 1.00 98.19 239 GLY A N 1
ATOM 1836 C CA . GLY A 1 239 ? -13.319 -4.865 3.099 1.00 98.19 239 GLY A CA 1
ATOM 1837 C C . GLY A 1 239 ? -13.832 -3.434 3.060 1.00 98.19 239 GLY A C 1
ATOM 1838 O O . GLY A 1 239 ? -14.809 -3.116 2.375 1.00 98.19 239 GLY A O 1
ATOM 1839 N N . HIS A 1 240 ? -13.142 -2.554 3.777 1.00 98.69 240 HIS A N 1
ATOM 1840 C CA . HIS A 1 240 ? -13.405 -1.122 3.756 1.00 98.69 240 HIS A CA 1
ATOM 1841 C C . HIS A 1 240 ? -12.179 -0.365 3.251 1.00 98.69 240 HIS A C 1
ATOM 1843 O O . HIS A 1 240 ? -11.038 -0.761 3.489 1.00 98.69 240 HIS A O 1
ATOM 1849 N N . VAL A 1 241 ? -12.416 0.721 2.525 1.00 98.69 241 VAL A N 1
ATOM 1850 C CA . VAL A 1 241 ? -11.381 1.581 1.964 1.00 98.69 241 VAL A CA 1
ATOM 1851 C C . VAL A 1 241 ? -11.586 3.015 2.424 1.00 98.69 241 VAL A C 1
ATOM 1853 O O . VAL A 1 241 ? -12.711 3.497 2.464 1.00 98.69 241 VAL A O 1
ATOM 1856 N N . ALA A 1 242 ? -10.499 3.713 2.740 1.00 98.50 242 ALA A N 1
ATOM 1857 C CA . ALA A 1 242 ? -10.502 5.142 3.016 1.00 98.50 242 ALA A CA 1
ATOM 1858 C C . ALA A 1 242 ? -9.300 5.825 2.350 1.00 98.50 242 ALA A C 1
ATOM 1860 O O . ALA A 1 242 ? -8.227 5.237 2.222 1.00 98.50 242 ALA A O 1
ATOM 1861 N N . VAL A 1 243 ? -9.469 7.075 1.919 1.00 97.94 243 VAL A N 1
ATOM 1862 C CA . VAL A 1 243 ? -8.437 7.818 1.181 1.00 97.94 243 VAL A CA 1
ATOM 1863 C C . VAL A 1 243 ? -8.012 9.065 1.941 1.00 97.94 243 VAL A C 1
ATOM 1865 O O . VAL A 1 243 ? -8.861 9.809 2.422 1.00 97.94 243 VAL A O 1
ATOM 1868 N N . TYR A 1 244 ? -6.709 9.341 1.995 1.00 96.50 244 TYR A N 1
ATOM 1869 C CA . TYR A 1 244 ? -6.176 10.629 2.452 1.00 96.50 244 TYR A CA 1
ATOM 1870 C C . TYR A 1 244 ? -5.155 11.193 1.472 1.00 96.50 244 TYR A C 1
ATOM 1872 O O . TYR A 1 244 ? -4.503 10.444 0.753 1.00 96.50 244 TYR A O 1
ATOM 1880 N N . VAL A 1 245 ? -4.968 12.511 1.457 1.00 94.00 245 VAL A N 1
ATOM 1881 C CA . VAL A 1 245 ? -3.874 13.131 0.698 1.00 94.00 245 VAL A CA 1
ATOM 1882 C C . VAL A 1 245 ? -2.637 13.252 1.585 1.00 94.00 245 VAL A C 1
ATOM 1884 O O . VAL A 1 245 ? -2.620 14.004 2.563 1.00 94.00 245 VAL A O 1
ATOM 1887 N N . GLY A 1 246 ? -1.582 12.506 1.250 1.00 86.38 246 GLY A N 1
ATOM 1888 C CA . GLY A 1 246 ? -0.322 12.538 1.990 1.00 86.38 246 GLY A CA 1
ATOM 1889 C C . GLY A 1 246 ? 0.412 13.857 1.760 1.00 86.38 246 GLY A C 1
ATOM 1890 O O . GLY A 1 246 ? 0.677 14.227 0.618 1.00 86.38 246 GLY A O 1
ATOM 1891 N N . ARG A 1 247 ? 0.794 14.580 2.821 1.00 81.62 247 ARG A N 1
ATOM 1892 C CA . ARG A 1 247 ? 1.427 15.903 2.648 1.00 81.62 247 ARG A CA 1
ATOM 1893 C C . ARG A 1 247 ? 2.828 15.855 2.051 1.00 81.62 247 ARG A C 1
ATOM 1895 O O . ARG A 1 247 ? 3.184 16.776 1.321 1.00 81.62 247 ARG A O 1
ATOM 1902 N N . ALA A 1 248 ? 3.604 14.816 2.352 1.00 76.44 248 ALA A N 1
ATOM 1903 C CA . ALA A 1 248 ? 4.973 14.691 1.854 1.00 76.44 248 ALA A CA 1
ATOM 1904 C C . ALA A 1 248 ? 5.026 14.603 0.319 1.00 76.44 248 ALA A C 1
ATOM 1906 O O . ALA A 1 248 ? 5.906 15.190 -0.303 1.00 76.44 248 ALA A O 1
ATOM 1907 N N . PHE A 1 249 ? 4.049 13.919 -0.281 1.00 76.44 249 PHE A N 1
ATOM 1908 C CA . PHE A 1 249 ? 4.032 13.617 -1.714 1.00 76.44 249 PHE A CA 1
ATOM 1909 C C . PHE A 1 249 ? 2.900 14.319 -2.475 1.00 76.44 249 PHE A C 1
ATOM 1911 O O . PHE A 1 249 ? 2.902 14.307 -3.698 1.00 76.44 249 PHE A O 1
ATOM 1918 N N . GLN A 1 250 ? 1.943 14.937 -1.770 1.00 86.50 250 GLN A N 1
ATOM 1919 C CA . GLN A 1 250 ? 0.755 15.592 -2.340 1.00 86.50 250 GLN A CA 1
ATOM 1920 C C . GLN A 1 250 ? -0.057 14.681 -3.277 1.00 86.50 250 GLN A C 1
ATOM 1922 O O . GLN A 1 250 ? -0.755 15.158 -4.171 1.00 86.50 250 GLN A O 1
ATOM 1927 N N . ILE A 1 251 ? 0.014 13.368 -3.055 1.00 89.56 251 ILE A N 1
ATOM 1928 C CA . ILE A 1 251 ? -0.782 12.365 -3.761 1.00 89.56 251 ILE A CA 1
ATOM 1929 C C . ILE A 1 251 ? -1.798 11.741 -2.799 1.00 89.56 251 ILE A C 1
ATOM 1931 O O . ILE A 1 251 ? -1.517 11.634 -1.597 1.00 89.56 251 ILE A O 1
ATOM 1935 N N . PRO A 1 252 ? -2.968 11.312 -3.298 1.00 94.25 252 PRO A N 1
ATOM 1936 C CA . PRO A 1 252 ? -3.853 10.448 -2.537 1.00 94.25 252 PRO A CA 1
ATOM 1937 C C . PRO A 1 252 ? -3.123 9.156 -2.153 1.00 94.25 252 PRO A C 1
ATOM 1939 O O . PRO A 1 252 ? -2.295 8.651 -2.904 1.00 94.25 252 PRO A O 1
ATOM 1942 N N . LEU 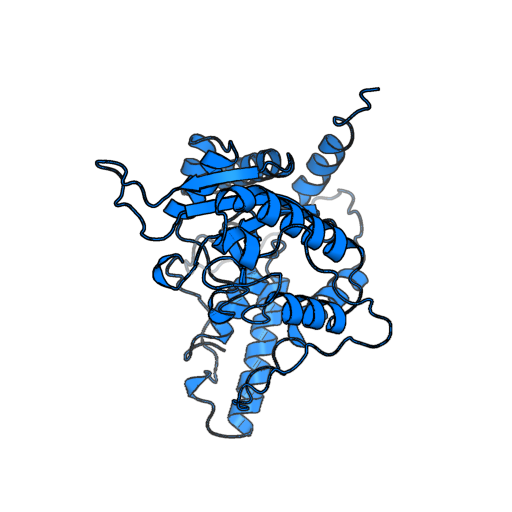A 1 253 ? -3.428 8.615 -0.988 1.00 95.38 253 LEU A N 1
ATOM 1943 C CA . LEU A 1 253 ? -3.018 7.300 -0.529 1.00 95.38 253 LEU A CA 1
ATOM 1944 C C . LEU A 1 253 ? -4.268 6.580 -0.043 1.00 95.38 253 LEU A C 1
ATOM 1946 O O . LEU A 1 253 ? -5.174 7.195 0.524 1.00 95.38 253 LEU A O 1
ATOM 1950 N N . ILE A 1 254 ? -4.324 5.285 -0.316 1.00 97.62 254 ILE A N 1
ATOM 1951 C CA . ILE A 1 254 ? -5.481 4.444 -0.041 1.00 97.62 254 ILE A CA 1
ATOM 1952 C C . ILE A 1 254 ? -5.130 3.545 1.142 1.00 97.62 254 ILE A C 1
ATOM 1954 O O . ILE A 1 254 ? -4.092 2.884 1.131 1.00 97.62 254 ILE A O 1
ATOM 1958 N N . VAL A 1 255 ? -6.001 3.520 2.144 1.00 98.19 255 VAL A N 1
ATOM 1959 C CA . VAL A 1 255 ? -5.940 2.615 3.291 1.00 98.19 255 VAL A CA 1
ATOM 1960 C C . VAL A 1 255 ? -7.057 1.593 3.147 1.00 98.19 255 VAL A C 1
ATOM 1962 O O . VAL A 1 255 ? -8.214 1.975 2.981 1.00 98.19 255 VAL A O 1
ATOM 1965 N N . LEU A 1 256 ? -6.714 0.309 3.203 1.00 98.44 256 LEU A N 1
ATOM 1966 C CA . LEU A 1 256 ? -7.672 -0.793 3.257 1.00 98.44 256 LEU A CA 1
ATOM 1967 C C . LEU A 1 256 ? -7.686 -1.387 4.666 1.00 98.44 256 LEU A C 1
ATOM 1969 O O . LEU A 1 256 ? -6.625 -1.509 5.277 1.00 98.44 256 LEU A O 1
ATOM 1973 N N . GLY A 1 257 ? -8.863 -1.776 5.146 1.00 97.81 257 GLY A N 1
ATOM 1974 C CA . GLY A 1 257 ? -9.053 -2.542 6.376 1.00 97.81 257 GLY A CA 1
ATOM 1975 C C . GLY A 1 257 ? -9.950 -3.757 6.136 1.00 97.81 257 GLY A C 1
ATOM 1976 O O . GLY A 1 257 ? -10.842 -3.718 5.283 1.00 97.81 257 GLY A O 1
ATOM 1977 N N . GLY A 1 258 ? -9.719 -4.831 6.899 1.00 95.88 258 GLY A N 1
ATOM 1978 C CA . GLY A 1 258 ? -10.532 -6.058 6.853 1.00 95.88 258 GLY A CA 1
ATOM 1979 C C . GLY A 1 258 ? -10.369 -6.879 5.569 1.00 95.88 258 GLY A C 1
ATOM 1980 O O . GLY A 1 258 ? -11.231 -7.693 5.250 1.00 95.88 258 GLY A O 1
ATOM 1981 N N . PHE A 1 259 ? -9.288 -6.643 4.822 1.00 97.12 259 PHE A N 1
ATOM 1982 C CA . PHE A 1 259 ? -8.954 -7.349 3.591 1.00 97.12 259 PHE A CA 1
ATOM 1983 C C . PHE A 1 259 ? -7.690 -8.187 3.808 1.00 97.12 259 PHE A C 1
ATOM 1985 O O . PHE A 1 259 ? -6.592 -7.633 3.863 1.00 97.12 259 PHE A O 1
ATOM 1992 N N . ASP A 1 260 ? -7.843 -9.514 3.893 1.00 96.81 260 ASP A N 1
ATOM 1993 C CA . ASP A 1 260 ? -6.729 -10.465 4.044 1.00 96.81 260 ASP A CA 1
ATOM 1994 C C . ASP A 1 260 ? -5.950 -10.606 2.723 1.00 96.81 260 ASP A C 1
ATOM 1996 O O . ASP A 1 260 ? -6.072 -11.582 1.974 1.00 96.81 260 ASP A O 1
ATOM 2000 N N . LEU A 1 261 ? -5.201 -9.561 2.365 1.00 97.06 261 LEU A N 1
ATOM 2001 C CA . LEU A 1 261 ? -4.373 -9.542 1.167 1.00 97.06 261 LEU A CA 1
ATOM 2002 C C . LEU A 1 261 ? -3.318 -10.659 1.241 1.00 97.06 261 LEU A C 1
ATOM 2004 O O . LEU A 1 261 ? -2.527 -10.731 2.177 1.00 97.06 261 LEU A O 1
ATOM 2008 N N . ASN A 1 262 ? -3.282 -11.498 0.206 1.00 97.12 262 ASN A N 1
ATOM 2009 C CA . ASN A 1 262 ? -2.335 -12.597 0.054 1.00 97.12 262 ASN A CA 1
ATOM 2010 C C . ASN A 1 262 ? -1.838 -12.671 -1.404 1.00 97.12 262 ASN A C 1
ATOM 2012 O O . ASN A 1 262 ? -2.234 -11.864 -2.250 1.00 97.12 262 ASN A O 1
ATOM 2016 N N . ALA A 1 263 ? -0.979 -13.643 -1.717 1.00 95.75 263 ALA A N 1
ATOM 2017 C CA . ALA A 1 263 ? -0.369 -13.780 -3.041 1.00 95.75 263 ALA A CA 1
ATOM 2018 C C . ALA A 1 263 ? -1.379 -13.935 -4.202 1.00 95.75 263 ALA A C 1
ATOM 2020 O O . ALA A 1 263 ? -1.078 -13.527 -5.319 1.00 95.75 263 ALA A O 1
ATOM 2021 N N . SER A 1 264 ? -2.584 -14.464 -3.960 1.00 96.75 264 SER A N 1
ATOM 2022 C CA . SER A 1 264 ? -3.624 -14.591 -4.999 1.00 96.75 264 SER A CA 1
ATOM 2023 C C . SER A 1 264 ? -4.330 -13.266 -5.330 1.00 96.75 264 SER A C 1
ATOM 2025 O O . SER A 1 264 ? -5.000 -13.141 -6.356 1.00 96.75 264 SER A O 1
ATOM 2027 N N . HIS A 1 265 ? -4.171 -12.257 -4.471 1.00 97.88 265 HIS A N 1
ATOM 2028 C CA . HIS A 1 265 ? -4.803 -10.947 -4.604 1.00 97.88 265 HIS A CA 1
ATOM 2029 C C . HIS A 1 265 ? -3.927 -9.910 -5.314 1.00 97.88 265 HIS A C 1
ATOM 2031 O O . HIS A 1 265 ? -4.390 -8.803 -5.599 1.00 97.88 265 HIS A O 1
ATOM 2037 N N . VAL A 1 266 ? -2.671 -10.242 -5.600 1.00 97.06 266 VAL A N 1
ATOM 2038 C CA . VAL A 1 266 ? -1.737 -9.368 -6.315 1.00 97.06 266 VAL A CA 1
ATOM 2039 C C . VAL A 1 266 ? -1.613 -9.798 -7.773 1.00 97.06 266 VAL A C 1
ATOM 2041 O O . VAL A 1 266 ? -1.873 -10.945 -8.128 1.00 97.06 266 VAL A O 1
ATOM 2044 N N . ALA A 1 267 ? -1.258 -8.857 -8.639 1.00 95.38 267 ALA A N 1
ATOM 2045 C CA . ALA A 1 267 ? -0.924 -9.148 -10.018 1.00 95.38 267 ALA A CA 1
ATOM 2046 C C . ALA A 1 267 ? 0.421 -9.886 -10.097 1.00 95.38 267 ALA A C 1
ATOM 2048 O O . ALA A 1 267 ? 1.332 -9.691 -9.278 1.00 95.38 267 ALA A O 1
ATOM 2049 N N . GLU A 1 268 ? 0.543 -10.725 -11.118 1.00 92.00 268 GLU A N 1
ATOM 2050 C CA . GLU A 1 268 ? 1.839 -11.194 -11.579 1.00 92.00 268 GLU A CA 1
ATOM 2051 C C . GLU A 1 268 ? 2.548 -10.032 -12.280 1.00 92.00 268 GLU A C 1
ATOM 2053 O O . GLU A 1 268 ? 1.957 -9.322 -13.096 1.00 92.00 268 GLU A O 1
ATOM 2058 N N . GLU A 1 269 ? 3.800 -9.799 -11.905 1.00 88.81 269 GLU A N 1
ATOM 2059 C CA . GLU A 1 269 ? 4.619 -8.720 -12.439 1.00 88.81 269 GLU A CA 1
ATOM 2060 C C . GLU A 1 269 ? 5.921 -9.333 -12.933 1.00 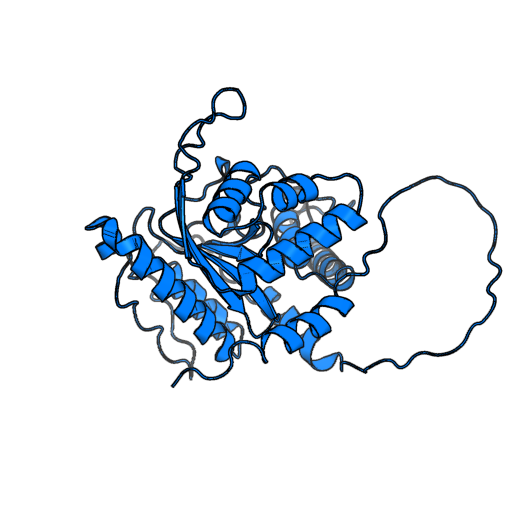88.81 269 GLU A C 1
ATOM 2062 O O . GLU A 1 269 ? 6.619 -9.996 -12.169 1.00 88.81 269 GLU A O 1
ATOM 2067 N N . VAL A 1 270 ? 6.251 -9.090 -14.199 1.00 88.12 270 VAL A N 1
ATOM 2068 C CA . VAL A 1 270 ? 7.589 -9.361 -14.719 1.00 88.12 270 VAL A CA 1
ATOM 2069 C C . VAL A 1 270 ? 8.400 -8.096 -14.492 1.00 88.12 270 VAL A C 1
ATOM 2071 O O . VAL A 1 270 ? 8.107 -7.057 -15.086 1.00 88.12 270 VAL A O 1
ATOM 2074 N N . VAL A 1 271 ? 9.367 -8.167 -13.583 1.00 86.56 271 VAL A N 1
ATOM 2075 C CA . VAL A 1 271 ? 10.272 -7.053 -13.305 1.00 86.56 271 VAL A CA 1
ATOM 2076 C C . VAL A 1 271 ? 11.535 -7.255 -14.125 1.00 86.56 271 VAL A C 1
ATOM 2078 O O . VAL A 1 271 ? 12.211 -8.263 -13.971 1.00 86.56 271 VAL A O 1
ATOM 2081 N N . ASP A 1 272 ? 11.835 -6.299 -14.999 1.00 86.88 272 ASP A N 1
ATOM 2082 C CA . ASP A 1 272 ? 13.115 -6.251 -15.697 1.00 86.88 272 ASP A CA 1
ATOM 2083 C C . ASP A 1 272 ? 14.137 -5.563 -14.791 1.00 86.88 272 ASP A C 1
ATOM 2085 O O . ASP A 1 272 ? 14.073 -4.354 -14.564 1.00 86.88 272 ASP A O 1
ATOM 2089 N N . TYR A 1 273 ? 15.043 -6.354 -14.233 1.00 84.75 273 TYR A N 1
ATOM 2090 C CA . TYR A 1 273 ? 16.176 -5.883 -13.441 1.00 84.75 273 TYR A CA 1
ATOM 2091 C C . TYR A 1 273 ? 17.500 -5.981 -14.214 1.00 84.75 273 TYR A C 1
ATOM 2093 O O . TYR A 1 273 ? 18.579 -5.919 -13.626 1.00 84.75 273 TYR A O 1
ATOM 2101 N N . GLY A 1 274 ? 17.428 -6.111 -15.543 1.00 88.12 274 GLY A N 1
ATOM 2102 C CA . GLY A 1 274 ? 18.586 -6.271 -16.407 1.00 88.12 274 GLY A CA 1
ATOM 2103 C C . GLY A 1 274 ? 19.295 -7.608 -16.195 1.00 88.12 274 GLY A C 1
ATOM 2104 O O . GLY A 1 274 ? 18.676 -8.624 -15.896 1.00 88.12 274 GLY A O 1
ATOM 2105 N N . ASN A 1 275 ? 20.615 -7.598 -16.376 1.00 90.31 275 ASN A N 1
ATOM 2106 C CA . ASN A 1 275 ? 21.475 -8.764 -16.185 1.00 90.31 275 ASN A CA 1
ATOM 2107 C C . ASN A 1 275 ? 22.501 -8.442 -15.089 1.00 90.31 275 ASN A C 1
ATOM 2109 O O . ASN A 1 275 ? 23.618 -8.034 -15.434 1.00 90.31 275 ASN A O 1
ATOM 2113 N N . PRO A 1 276 ? 22.135 -8.545 -13.796 1.00 91.88 276 PRO A N 1
ATOM 2114 C CA . PRO A 1 276 ? 23.106 -8.377 -12.723 1.00 91.88 276 PRO A CA 1
ATOM 2115 C C . PRO A 1 276 ? 24.217 -9.415 -12.874 1.00 91.88 276 PRO A C 1
ATOM 2117 O O . PRO A 1 276 ? 23.991 -10.529 -13.351 1.00 91.88 276 PRO A O 1
ATOM 2120 N N . SER A 1 277 ? 25.440 -9.038 -12.512 1.00 94.88 277 SER A N 1
ATOM 2121 C CA . SER A 1 277 ? 26.578 -9.950 -12.621 1.00 94.88 277 SER A CA 1
ATOM 2122 C C . SER A 1 277 ? 26.657 -10.933 -11.450 1.00 94.88 277 SER A C 1
ATOM 2124 O O . SER A 1 277 ? 27.329 -11.957 -11.568 1.00 94.88 277 SER A O 1
ATOM 2126 N N . VAL A 1 278 ? 25.937 -10.646 -10.359 1.00 94.62 278 VAL A N 1
ATOM 2127 C CA . VAL A 1 278 ? 25.669 -11.555 -9.237 1.00 94.62 278 VAL A CA 1
ATOM 2128 C C . VAL A 1 278 ? 24.188 -11.453 -8.877 1.00 94.62 278 VAL A C 1
ATOM 2130 O O . VAL A 1 278 ? 23.716 -10.380 -8.510 1.00 94.62 278 VAL A O 1
ATOM 2133 N N . THR A 1 279 ? 23.460 -12.565 -8.959 1.00 94.31 279 THR A N 1
ATOM 2134 C CA . THR A 1 279 ? 22.072 -12.659 -8.481 1.00 94.31 279 THR A CA 1
ATOM 2135 C C . THR A 1 279 ? 22.022 -13.003 -6.995 1.00 94.31 279 THR A C 1
ATOM 2137 O O . THR A 1 279 ? 23.005 -13.481 -6.424 1.00 94.31 279 THR A O 1
ATOM 2140 N N . ALA A 1 280 ? 20.858 -12.850 -6.359 1.00 91.00 280 ALA A N 1
ATOM 2141 C CA . ALA A 1 280 ? 20.661 -13.307 -4.981 1.00 91.00 280 ALA A CA 1
ATOM 2142 C C . ALA A 1 280 ? 20.996 -14.803 -4.800 1.00 91.00 280 ALA A C 1
ATOM 2144 O O . ALA A 1 280 ? 21.518 -15.200 -3.758 1.00 91.00 280 ALA A O 1
ATOM 2145 N N . SER A 1 281 ? 20.740 -15.631 -5.819 1.00 92.94 281 SER A N 1
ATOM 2146 C CA . SER A 1 281 ? 21.062 -17.063 -5.802 1.00 92.94 281 SER A CA 1
ATOM 2147 C C . SER A 1 281 ? 22.561 -17.381 -5.910 1.00 92.94 281 SER A C 1
ATOM 2149 O O . SER A 1 281 ? 22.985 -18.447 -5.462 1.00 92.94 281 SER A O 1
ATOM 2151 N N . ASP A 1 282 ? 23.369 -16.453 -6.430 1.00 95.75 282 ASP A N 1
ATOM 2152 C CA . ASP A 1 282 ? 24.824 -16.604 -6.571 1.00 95.75 282 ASP A CA 1
ATOM 2153 C C . ASP A 1 282 ? 25.587 -16.253 -5.279 1.00 95.75 282 ASP A C 1
ATOM 2155 O O . ASP A 1 282 ? 26.798 -16.469 -5.183 1.00 95.75 282 ASP A O 1
ATOM 2159 N N . VAL A 1 283 ? 24.904 -15.703 -4.267 1.00 94.94 283 VAL A N 1
ATOM 2160 C CA . VAL A 1 283 ? 25.521 -15.265 -3.007 1.00 94.94 283 VAL A CA 1
ATOM 2161 C C . VAL A 1 283 ? 25.851 -16.466 -2.120 1.00 94.94 283 VAL A C 1
ATOM 2163 O O . VAL A 1 283 ? 25.057 -16.900 -1.286 1.00 94.94 283 VAL A O 1
ATOM 2166 N N . VAL A 1 284 ? 27.066 -16.987 -2.275 1.00 97.00 284 VAL A N 1
ATOM 2167 C CA . VAL A 1 284 ? 27.577 -18.146 -1.519 1.00 97.00 284 VAL A CA 1
ATOM 2168 C C . VAL A 1 284 ? 28.747 -17.805 -0.595 1.00 97.00 284 VAL A C 1
ATOM 2170 O O . VAL A 1 284 ? 29.124 -18.611 0.256 1.00 97.00 284 VAL A O 1
ATOM 2173 N N . ASP A 1 285 ? 29.320 -16.609 -0.729 1.00 96.81 285 ASP A N 1
ATOM 2174 C CA . ASP A 1 285 ? 30.466 -16.159 0.053 1.00 96.81 285 ASP A CA 1
ATOM 2175 C C . ASP A 1 285 ? 30.452 -14.640 0.300 1.00 96.81 285 ASP A C 1
ATOM 2177 O O . ASP A 1 285 ? 29.534 -13.904 -0.063 1.00 96.81 285 ASP A O 1
ATOM 2181 N N . ARG A 1 286 ? 31.486 -14.150 0.989 1.00 96.12 286 ARG A N 1
ATOM 2182 C CA . ARG A 1 286 ? 31.594 -12.737 1.357 1.00 96.12 286 ARG A CA 1
ATOM 2183 C C . ARG A 1 286 ? 31.814 -11.820 0.153 1.00 96.12 286 ARG A C 1
ATOM 2185 O O . ARG A 1 286 ? 31.419 -10.656 0.226 1.00 96.12 286 ARG A O 1
ATOM 2192 N N . ASP A 1 287 ? 32.498 -12.279 -0.887 1.00 97.56 287 ASP A N 1
ATOM 2193 C CA . ASP A 1 287 ? 32.846 -11.424 -2.020 1.00 97.56 287 ASP A CA 1
ATOM 2194 C C . ASP A 1 287 ? 31.659 -11.297 -2.979 1.00 97.56 287 ASP A C 1
ATOM 2196 O O . ASP A 1 287 ? 31.297 -10.172 -3.330 1.00 97.56 287 ASP A O 1
ATOM 2200 N N . THR A 1 288 ? 30.958 -12.399 -3.251 1.00 96.44 288 THR A N 1
ATOM 2201 C CA . THR A 1 288 ? 29.658 -12.401 -3.943 1.00 96.44 288 THR A CA 1
ATOM 2202 C C . THR A 1 288 ? 28.611 -11.574 -3.190 1.00 96.44 288 THR A C 1
ATOM 2204 O O . THR A 1 288 ? 27.941 -10.751 -3.805 1.00 96.44 288 THR A O 1
ATOM 2207 N N . LEU A 1 289 ? 28.541 -11.653 -1.851 1.00 95.12 289 LEU A N 1
ATOM 2208 C CA . LEU A 1 289 ? 27.644 -10.800 -1.054 1.00 95.12 289 LEU A CA 1
ATOM 2209 C C . LEU A 1 289 ? 27.941 -9.301 -1.214 1.00 95.12 289 LEU A C 1
ATOM 2211 O O . LEU A 1 289 ? 27.020 -8.498 -1.342 1.00 95.12 289 LEU A O 1
ATOM 2215 N N . LYS A 1 290 ? 29.216 -8.890 -1.178 1.00 96.38 290 LYS A N 1
ATOM 2216 C CA . LYS A 1 290 ? 29.573 -7.473 -1.377 1.00 96.38 290 LYS A CA 1
ATOM 2217 C C . LYS A 1 290 ? 29.146 -6.997 -2.758 1.00 96.38 290 LYS A C 1
ATOM 2219 O O . LYS A 1 290 ? 28.630 -5.890 -2.873 1.00 96.38 290 LYS A O 1
ATOM 2224 N N . GLN A 1 291 ? 29.398 -7.812 -3.779 1.00 95.75 291 GLN A N 1
ATOM 2225 C CA . GLN A 1 291 ? 29.068 -7.481 -5.157 1.00 95.75 291 GLN A CA 1
ATOM 2226 C C . GLN A 1 291 ? 27.555 -7.366 -5.347 1.00 95.75 291 GLN A C 1
ATOM 2228 O O . GLN A 1 291 ? 27.101 -6.329 -5.822 1.00 95.75 291 GLN A O 1
ATOM 2233 N N . PHE A 1 292 ? 26.795 -8.344 -4.850 1.00 94.69 292 PHE A N 1
ATOM 2234 C CA . PHE A 1 292 ? 25.336 -8.301 -4.790 1.00 94.69 292 PHE A CA 1
ATOM 2235 C C . PHE A 1 292 ? 24.836 -7.010 -4.128 1.00 94.69 292 PHE A C 1
ATOM 2237 O O . PHE A 1 292 ? 24.119 -6.239 -4.745 1.00 94.69 292 PHE A O 1
ATOM 2244 N N . VAL A 1 293 ? 25.301 -6.680 -2.915 1.00 94.12 293 VAL A N 1
ATOM 2245 C CA . VAL A 1 293 ? 24.871 -5.458 -2.202 1.00 94.12 293 VAL A CA 1
ATOM 2246 C C . VAL A 1 293 ? 25.177 -4.174 -2.987 1.00 94.12 293 VAL A C 1
ATOM 2248 O O . VAL A 1 293 ? 24.388 -3.227 -2.952 1.00 94.12 293 VAL A O 1
ATOM 2251 N N . ILE A 1 294 ? 26.319 -4.113 -3.680 1.00 94.00 294 ILE A N 1
ATOM 2252 C CA . ILE A 1 294 ? 26.680 -2.966 -4.522 1.00 94.00 294 ILE A CA 1
ATOM 2253 C C . ILE A 1 294 ? 25.730 -2.863 -5.722 1.00 94.00 294 ILE A C 1
ATOM 2255 O O . ILE A 1 294 ? 25.237 -1.770 -6.004 1.00 94.00 294 ILE A O 1
ATOM 2259 N N . GLU A 1 295 ? 25.453 -3.972 -6.407 1.00 93.50 295 GLU A N 1
ATOM 2260 C CA . GLU A 1 295 ? 24.553 -4.012 -7.565 1.00 93.50 295 GLU A CA 1
ATOM 2261 C C . GLU A 1 295 ? 23.101 -3.727 -7.179 1.00 93.50 295 GLU A C 1
ATOM 2263 O O . GLU A 1 295 ? 22.497 -2.838 -7.780 1.00 93.50 295 GLU A O 1
ATOM 2268 N N . ALA A 1 296 ? 22.591 -4.345 -6.110 1.00 91.94 296 ALA A N 1
ATOM 2269 C CA . ALA A 1 296 ? 21.293 -4.046 -5.506 1.00 91.94 296 ALA A CA 1
ATOM 2270 C C . ALA A 1 296 ? 21.140 -2.547 -5.223 1.00 91.94 296 ALA A C 1
ATOM 2272 O O . ALA A 1 296 ? 20.142 -1.910 -5.572 1.00 91.94 296 ALA A O 1
ATOM 2273 N N . GLY A 1 297 ? 22.160 -1.963 -4.582 1.00 90.94 297 GLY A N 1
ATOM 2274 C CA . GLY A 1 297 ? 22.186 -0.552 -4.217 1.00 90.94 297 GLY A CA 1
ATOM 2275 C C . GLY A 1 297 ? 22.189 0.364 -5.438 1.00 90.94 297 GLY A C 1
ATOM 2276 O O . GLY A 1 297 ? 21.441 1.344 -5.468 1.00 90.94 297 GLY A O 1
ATOM 2277 N N . ASN A 1 298 ? 22.991 0.039 -6.454 1.00 90.62 298 ASN A N 1
ATOM 2278 C CA . ASN A 1 298 ? 23.039 0.790 -7.707 1.00 90.62 298 ASN A CA 1
ATOM 2279 C C . ASN A 1 298 ? 21.707 0.708 -8.448 1.00 90.62 298 ASN A C 1
ATOM 2281 O O . ASN A 1 298 ? 21.147 1.750 -8.781 1.00 90.62 298 ASN A O 1
ATOM 2285 N N . TYR A 1 299 ? 21.159 -0.497 -8.606 1.00 89.44 299 TYR A N 1
ATOM 2286 C CA . TYR A 1 299 ? 19.858 -0.719 -9.223 1.00 89.44 299 TYR A CA 1
ATOM 2287 C C . TYR A 1 299 ? 18.756 0.069 -8.502 1.00 89.44 299 TYR A C 1
ATOM 2289 O O . TYR A 1 299 ? 17.965 0.765 -9.135 1.00 89.44 299 TYR A O 1
ATOM 2297 N N . PHE A 1 300 ? 18.736 0.059 -7.166 1.00 86.62 300 PHE A N 1
ATOM 2298 C CA . PHE A 1 300 ? 17.774 0.840 -6.389 1.00 86.62 300 PHE A CA 1
ATOM 2299 C C . PHE A 1 300 ? 17.928 2.355 -6.605 1.00 86.62 300 PHE A C 1
ATOM 2301 O O . PHE A 1 300 ? 16.931 3.067 -6.739 1.00 86.62 300 PHE A O 1
ATOM 2308 N N . ILE A 1 301 ? 19.162 2.867 -6.643 1.00 85.75 301 ILE A N 1
ATOM 2309 C CA . ILE A 1 301 ? 19.439 4.289 -6.898 1.00 85.75 301 ILE A CA 1
ATOM 2310 C C . ILE A 1 301 ? 19.022 4.680 -8.320 1.00 85.75 301 ILE A C 1
ATOM 2312 O O . ILE A 1 301 ? 18.432 5.745 -8.503 1.00 85.75 301 ILE A O 1
ATOM 2316 N N . GLU A 1 302 ? 19.317 3.847 -9.316 1.00 85.44 302 GLU A N 1
ATOM 2317 C CA . GLU A 1 302 ? 18.941 4.062 -10.716 1.00 85.44 302 GLU A CA 1
ATOM 2318 C C . GLU A 1 302 ? 17.424 4.046 -10.884 1.00 85.44 302 GLU A C 1
ATOM 2320 O O . GLU A 1 302 ? 16.857 5.022 -11.379 1.00 85.44 302 GLU A O 1
ATOM 2325 N N . ALA A 1 303 ? 16.753 3.036 -10.326 1.00 83.00 303 ALA A N 1
ATOM 2326 C CA . ALA A 1 303 ? 15.299 2.958 -10.284 1.00 83.00 303 ALA A CA 1
ATOM 2327 C C . ALA A 1 303 ? 14.673 4.196 -9.618 1.00 83.00 303 ALA A C 1
ATOM 2329 O O . ALA A 1 303 ? 13.616 4.658 -10.029 1.00 83.00 303 ALA A O 1
ATOM 2330 N N . GLN A 1 304 ? 15.311 4.795 -8.609 1.00 77.88 304 GLN A N 1
ATOM 2331 C CA . GLN A 1 304 ? 14.814 6.051 -8.037 1.00 77.88 304 GLN A CA 1
ATOM 2332 C C . GLN A 1 304 ? 15.066 7.283 -8.912 1.00 77.88 304 GLN A C 1
ATOM 2334 O O . GLN A 1 304 ? 14.280 8.229 -8.861 1.00 77.88 304 GLN A O 1
ATOM 2339 N N . ARG A 1 305 ? 16.165 7.319 -9.669 1.00 78.88 305 ARG A N 1
ATOM 2340 C CA . ARG A 1 305 ? 16.526 8.467 -10.51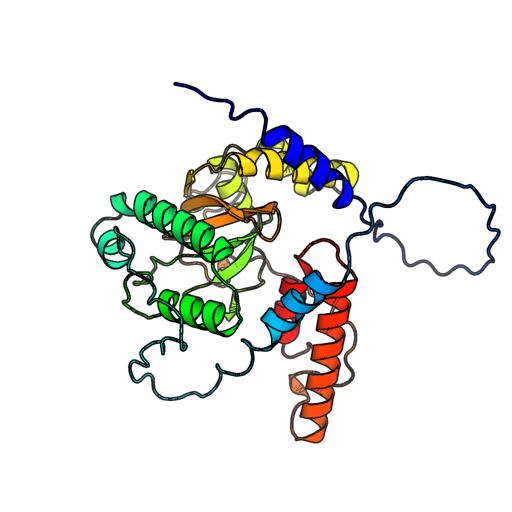6 1.00 78.88 305 ARG A CA 1
ATOM 2341 C C . ARG A 1 305 ? 15.668 8.554 -11.766 1.00 78.88 305 ARG A C 1
ATOM 2343 O O . ARG A 1 305 ? 15.311 9.664 -12.161 1.00 78.88 305 ARG A O 1
ATOM 2350 N N . ASP A 1 306 ? 15.345 7.410 -12.355 1.00 70.00 306 ASP A N 1
ATOM 2351 C CA . ASP A 1 306 ? 14.645 7.362 -13.635 1.00 70.00 306 ASP A CA 1
ATOM 2352 C C . ASP A 1 306 ? 13.178 7.776 -13.545 1.00 70.00 306 ASP A C 1
ATOM 2354 O O . ASP A 1 306 ? 12.583 8.136 -14.561 1.00 70.00 306 ASP A O 1
ATOM 2358 N N . THR A 1 307 ? 12.592 7.841 -12.346 1.00 61.47 307 THR A N 1
ATOM 2359 C CA . THR A 1 307 ? 11.174 8.191 -12.224 1.00 61.47 307 THR A CA 1
ATOM 2360 C C . THR A 1 307 ? 10.877 9.351 -11.306 1.00 61.47 307 THR A C 1
ATOM 2362 O O . THR A 1 307 ? 11.172 9.361 -10.114 1.00 61.47 307 THR A O 1
ATOM 2365 N N . ARG A 1 308 ? 10.147 10.305 -11.887 1.00 57.53 308 ARG A N 1
ATOM 2366 C CA . ARG A 1 308 ? 9.410 11.339 -11.157 1.00 57.53 308 ARG A CA 1
ATOM 2367 C C . ARG A 1 308 ? 8.205 10.769 -10.400 1.00 57.53 308 ARG A C 1
ATOM 2369 O O . ARG A 1 308 ? 7.711 11.426 -9.489 1.00 57.53 308 ARG A O 1
ATOM 2376 N N . ASP A 1 309 ? 7.776 9.557 -10.743 1.00 59.38 309 ASP A N 1
ATOM 2377 C CA . ASP A 1 309 ? 6.748 8.805 -10.035 1.00 59.38 309 ASP A CA 1
ATOM 2378 C C . ASP A 1 309 ? 7.397 7.914 -8.968 1.00 59.38 309 ASP A C 1
ATOM 2380 O O . ASP A 1 309 ? 8.176 7.020 -9.280 1.00 59.38 309 ASP A O 1
ATOM 2384 N N . GLY A 1 310 ? 7.041 8.092 -7.690 1.00 59.06 310 GLY A N 1
ATOM 2385 C CA . GLY A 1 310 ? 7.529 7.281 -6.555 1.00 59.06 310 GLY A CA 1
ATOM 2386 C C . GLY A 1 310 ? 7.176 5.777 -6.603 1.00 59.06 310 GLY A C 1
ATOM 2387 O O . GLY A 1 310 ? 7.262 5.083 -5.591 1.00 59.06 310 GLY A O 1
ATOM 2388 N N . ILE A 1 311 ? 6.759 5.275 -7.767 1.00 61.84 311 ILE A N 1
ATOM 2389 C CA . ILE A 1 311 ? 6.351 3.904 -8.069 1.00 61.84 311 ILE A CA 1
ATOM 2390 C C . ILE A 1 311 ? 7.573 2.975 -8.206 1.00 61.84 311 ILE A C 1
ATOM 2392 O O . ILE A 1 311 ? 7.500 1.839 -7.732 1.00 61.84 311 ILE A O 1
ATOM 2396 N N . LEU A 1 312 ? 8.716 3.423 -8.750 1.00 63.69 312 LEU A N 1
ATOM 2397 C CA . LEU A 1 312 ? 9.874 2.531 -8.948 1.00 63.69 312 LEU A CA 1
ATOM 2398 C C . LEU A 1 312 ? 10.585 2.122 -7.664 1.00 63.69 312 LEU A C 1
ATOM 2400 O O . LEU A 1 312 ? 11.086 1.007 -7.597 1.00 63.69 312 LEU A O 1
ATOM 2404 N N . GLY A 1 313 ? 10.537 2.926 -6.596 1.00 70.12 313 GLY A N 1
ATOM 2405 C CA . GLY A 1 313 ? 11.036 2.480 -5.288 1.00 70.12 313 GLY A CA 1
ATOM 2406 C C . GLY A 1 313 ? 10.332 1.209 -4.791 1.00 70.12 313 GLY A C 1
ATOM 2407 O O . GLY A 1 313 ? 10.867 0.476 -3.966 1.00 70.12 313 GLY A O 1
ATOM 2408 N N . SER A 1 314 ? 9.137 0.927 -5.308 1.00 77.38 314 SER A N 1
ATOM 2409 C CA . SER A 1 314 ? 8.396 -0.292 -5.012 1.00 77.38 314 SER A CA 1
ATOM 2410 C C . SER A 1 314 ? 8.661 -1.417 -6.020 1.00 77.38 314 SER A C 1
ATOM 2412 O O . SER A 1 314 ? 8.712 -2.566 -5.602 1.00 77.38 314 SER A O 1
ATOM 2414 N N . VAL A 1 315 ? 8.906 -1.112 -7.301 1.00 81.81 315 VAL A N 1
ATOM 2415 C CA . VAL A 1 315 ? 9.395 -2.100 -8.289 1.00 81.81 315 VAL A CA 1
ATOM 2416 C C . VAL A 1 315 ? 10.773 -2.618 -7.888 1.00 81.81 315 VAL A C 1
ATOM 2418 O O . VAL A 1 315 ? 11.007 -3.822 -7.890 1.00 81.81 315 VAL A O 1
ATOM 2421 N N . ALA A 1 316 ? 11.654 -1.726 -7.434 1.00 84.38 316 ALA A N 1
ATOM 2422 C CA . ALA A 1 316 ? 12.974 -2.099 -6.962 1.00 84.38 316 ALA A CA 1
ATOM 2423 C C . ALA A 1 316 ? 12.912 -3.037 -5.749 1.00 84.38 316 ALA A C 1
ATOM 2425 O O . ALA A 1 316 ? 13.675 -3.989 -5.664 1.00 84.38 316 ALA A O 1
ATOM 2426 N N . LYS A 1 317 ? 11.943 -2.837 -4.844 1.00 82.88 317 LYS A N 1
ATOM 2427 C CA . LYS A 1 317 ? 11.690 -3.772 -3.733 1.00 82.88 317 LYS A CA 1
ATOM 2428 C C . LYS A 1 317 ? 11.237 -5.151 -4.200 1.00 82.88 317 LYS A C 1
ATOM 2430 O O . LYS A 1 317 ? 11.530 -6.121 -3.514 1.00 82.88 317 LYS A O 1
ATOM 2435 N N . VAL A 1 318 ? 10.485 -5.234 -5.298 1.00 86.75 318 VAL A N 1
ATOM 2436 C CA . VAL A 1 318 ? 10.079 -6.525 -5.869 1.00 86.75 318 VAL A CA 1
ATOM 2437 C C . VAL A 1 318 ? 11.289 -7.215 -6.496 1.00 86.75 318 VAL A C 1
ATOM 2439 O O . VAL A 1 318 ? 11.509 -8.381 -6.200 1.00 86.75 318 VAL A O 1
ATOM 2442 N N . ALA A 1 319 ? 12.107 -6.486 -7.262 1.00 87.06 319 ALA A N 1
ATOM 2443 C CA . ALA A 1 319 ? 13.338 -7.020 -7.851 1.00 87.06 319 ALA A CA 1
ATOM 2444 C C . ALA A 1 319 ? 14.301 -7.576 -6.792 1.00 87.06 319 ALA A C 1
ATOM 2446 O O . ALA A 1 319 ? 14.704 -8.723 -6.898 1.00 87.06 319 ALA A O 1
ATOM 2447 N N . MET A 1 320 ? 14.565 -6.820 -5.719 1.00 86.06 320 MET A N 1
ATOM 2448 C CA . MET A 1 320 ? 15.462 -7.239 -4.624 1.00 86.06 320 MET A CA 1
ATOM 2449 C C . MET A 1 320 ? 14.952 -8.445 -3.808 1.00 86.06 320 MET A C 1
ATOM 2451 O O . MET A 1 320 ? 15.588 -8.864 -2.843 1.00 86.06 320 MET A O 1
ATOM 2455 N N . ARG A 1 321 ? 13.757 -8.962 -4.113 1.00 84.81 321 ARG A N 1
ATOM 2456 C CA . ARG A 1 321 ? 13.190 -10.176 -3.504 1.00 84.81 321 ARG A CA 1
ATOM 2457 C C . ARG A 1 321 ? 13.138 -11.352 -4.471 1.00 84.81 321 ARG A C 1
ATOM 2459 O O . ARG A 1 321 ? 12.817 -12.456 -4.037 1.00 84.81 321 ARG A O 1
ATOM 2466 N N . ASP A 1 322 ? 13.385 -11.116 -5.755 1.00 85.94 322 ASP A N 1
ATOM 2467 C CA . ASP A 1 322 ? 13.514 -12.180 -6.738 1.00 85.94 322 ASP A CA 1
ATOM 2468 C C . ASP A 1 322 ? 14.859 -12.878 -6.515 1.00 85.94 322 ASP A C 1
ATOM 2470 O O . ASP A 1 322 ? 15.892 -12.230 -6.374 1.00 85.94 322 ASP A O 1
ATOM 2474 N N . VAL A 1 323 ? 14.853 -14.210 -6.483 1.00 85.50 323 VAL A N 1
ATOM 2475 C CA . VAL A 1 323 ? 16.076 -15.012 -6.328 1.00 85.50 323 VAL A CA 1
ATOM 2476 C C . VAL A 1 323 ? 17.051 -14.824 -7.493 1.00 85.50 323 VAL A C 1
ATOM 2478 O O . VAL A 1 323 ? 18.249 -15.037 -7.327 1.00 85.50 323 VAL A O 1
ATOM 2481 N N . ASN A 1 324 ? 16.543 -14.406 -8.652 1.00 87.50 324 ASN A N 1
ATOM 2482 C CA . ASN A 1 324 ? 17.331 -14.084 -9.837 1.00 87.50 324 ASN A CA 1
ATOM 2483 C C . ASN A 1 324 ? 17.600 -12.573 -9.968 1.00 87.50 324 ASN A C 1
ATOM 2485 O O . ASN A 1 324 ? 18.273 -12.153 -10.906 1.00 87.50 324 ASN A O 1
ATOM 2489 N N . GLY A 1 325 ? 17.056 -11.761 -9.058 1.00 85.00 325 GLY A N 1
ATOM 2490 C CA . GLY A 1 325 ? 17.230 -10.314 -9.041 1.00 85.00 325 GLY A CA 1
ATOM 2491 C C . GLY A 1 325 ? 18.564 -9.864 -8.432 1.00 85.00 325 GLY A C 1
ATOM 2492 O O . GLY A 1 325 ? 19.295 -10.686 -7.861 1.00 85.00 325 GLY A O 1
ATOM 2493 N N . PRO A 1 326 ? 18.881 -8.562 -8.575 1.00 77.44 326 PRO A N 1
ATOM 2494 C CA . PRO A 1 326 ? 20.001 -7.906 -7.916 1.00 77.44 326 PRO A CA 1
ATOM 2495 C C . PRO A 1 326 ? 19.744 -7.666 -6.431 1.00 77.44 326 PRO A C 1
ATOM 2497 O O . PRO A 1 326 ? 18.580 -7.713 -5.967 1.00 77.44 326 PRO A O 1
#